Protein AF-X1UKR0-F1 (afdb_monomer_lite)

InterPro domains:
  IPR043991 Recombination directionality factor-like [PF18897] (3-88)

Sequence (220 aa):
EYGARCRRVMNLMFMLPDVPGLGVWQIDTSSFYSIREINSTLEIIKNLTKRPDYPEGRIAFIPLTLSLGPYDVSPPGISKKTVHIMHIRTDVKLADIIRHAMLPPGRVLVPEPELEEAPDDLFPKEVLELHEAQPAEKPPPAQEEDIFGLNAEREEEWTAIRKLMGEVHVNEKTARSYFANVCDISVTIEELAKETVPPALTVHMLKEFRQRLEQSRMNL

Organism: NCBI:txid412755

Secondary structure (DSSP, 8-state):
--SSSPPP-EEEEEE-TTSSSS-EEEEEE--HHHHHHHHHHHHHHHHHT-BTTBTT---TT---EEEEEEEEE--TTS--EEEEEEEEE--S-HHHHHHHHHS-TTTSSSPPP---PPPTTSS-HHHHHHHHTS----PPP-----GGGHHHHHHHHHHHHHHHHHHHT--HHHHHHHHHHHS-----HHHHHSSSPPTT--HHHHHHHHHHHHHHHHT-

pLDDT: mean 75.85, std 12.95, range [41.72, 93.31]

Radius of gyration: 28.7 Å; chains: 1; bounding box: 71×62×76 Å

Structure (mmCIF, N/CA/C/O backbone):
data_AF-X1UKR0-F1
#
_entry.id   AF-X1UKR0-F1
#
loop_
_atom_site.group_PDB
_atom_site.id
_atom_site.type_symbol
_atom_site.label_atom_id
_atom_site.label_alt_id
_atom_site.label_comp_id
_atom_site.label_asym_id
_atom_site.label_entity_id
_atom_site.label_seq_id
_atom_site.pdbx_PDB_ins_code
_atom_site.Cartn_x
_atom_site.Cartn_y
_atom_site.Cartn_z
_atom_site.occupancy
_atom_site.B_iso_or_equiv
_atom_site.auth_seq_id
_atom_site.auth_comp_id
_atom_site.auth_asym_id
_atom_site.auth_a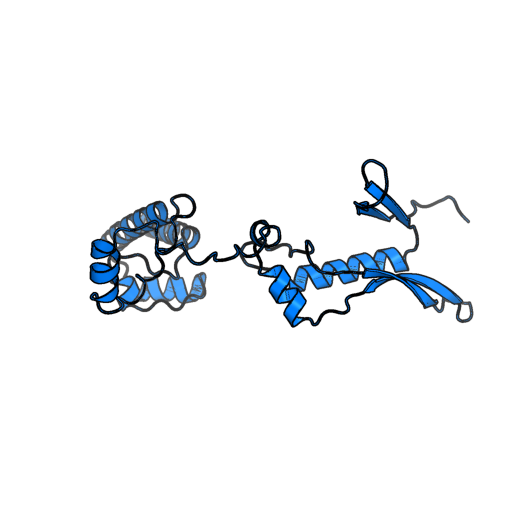tom_id
_atom_site.pdbx_PDB_model_num
ATOM 1 N N . GLU A 1 1 ? 26.790 8.998 -21.564 1.00 41.97 1 GLU A N 1
ATOM 2 C CA . GLU A 1 1 ? 27.814 8.591 -20.581 1.00 41.97 1 GLU A CA 1
ATOM 3 C C . GLU A 1 1 ? 27.158 7.791 -19.463 1.00 41.97 1 GLU A C 1
ATOM 5 O O . GLU A 1 1 ? 26.287 8.310 -18.774 1.00 41.97 1 GLU A O 1
ATOM 10 N N . TYR A 1 2 ? 27.507 6.513 -19.332 1.00 50.56 2 TYR A N 1
ATOM 11 C CA . TYR A 1 2 ? 27.110 5.667 -18.204 1.00 50.56 2 TYR A CA 1
ATOM 12 C C . TYR A 1 2 ? 28.317 5.586 -17.263 1.00 50.56 2 TYR A C 1
ATOM 14 O O . TYR A 1 2 ? 29.294 4.938 -17.621 1.00 50.56 2 TYR A O 1
ATOM 22 N N . GLY A 1 3 ? 28.292 6.259 -16.105 1.00 56.28 3 GLY A N 1
ATOM 23 C CA . GLY A 1 3 ? 29.364 6.056 -15.115 1.00 56.28 3 GLY A CA 1
ATOM 24 C C . GLY A 1 3 ? 29.520 7.043 -13.954 1.00 56.28 3 GLY A C 1
ATOM 25 O O . GLY A 1 3 ? 30.164 6.681 -12.982 1.00 56.28 3 GLY A O 1
ATOM 26 N N . ALA A 1 4 ? 28.944 8.252 -13.984 1.00 64.31 4 ALA A N 1
ATOM 27 C CA . ALA A 1 4 ? 29.290 9.280 -12.981 1.00 64.31 4 ALA A CA 1
ATOM 28 C C . ALA A 1 4 ? 28.258 9.516 -11.855 1.00 64.31 4 ALA A C 1
ATOM 30 O O . ALA A 1 4 ? 28.490 10.354 -10.988 1.00 64.31 4 ALA A O 1
ATOM 31 N N . ARG A 1 5 ? 27.095 8.846 -11.854 1.00 70.75 5 ARG A N 1
ATOM 32 C CA . ARG A 1 5 ? 26.040 9.072 -10.842 1.00 70.75 5 ARG A CA 1
ATOM 33 C C . ARG A 1 5 ? 25.381 7.766 -10.408 1.00 70.75 5 ARG A C 1
ATOM 35 O O . ARG A 1 5 ? 25.094 6.920 -11.254 1.00 70.75 5 ARG A O 1
ATOM 42 N N . CYS A 1 6 ? 25.094 7.640 -9.108 1.00 79.69 6 CYS A N 1
ATOM 43 C CA . CYS A 1 6 ? 24.305 6.536 -8.558 1.00 79.69 6 CYS A CA 1
ATOM 44 C C . CYS A 1 6 ? 22.971 6.411 -9.306 1.00 79.69 6 CYS A C 1
ATOM 46 O O . CYS A 1 6 ? 22.226 7.387 -9.452 1.00 79.69 6 CYS A O 1
ATOM 48 N N . ARG A 1 7 ? 22.671 5.200 -9.786 1.00 80.56 7 ARG A N 1
ATOM 49 C CA . ARG A 1 7 ? 21.413 4.886 -10.467 1.00 80.56 7 ARG A CA 1
ATOM 50 C C . ARG A 1 7 ? 20.369 4.500 -9.425 1.00 80.56 7 ARG A C 1
ATOM 52 O O . ARG A 1 7 ? 20.644 3.686 -8.552 1.00 80.56 7 ARG A O 1
ATOM 59 N N . ARG A 1 8 ? 19.166 5.068 -9.528 1.00 87.62 8 ARG A N 1
ATOM 60 C CA . ARG A 1 8 ? 18.029 4.631 -8.710 1.00 87.62 8 ARG A CA 1
ATOM 61 C C . ARG A 1 8 ? 17.566 3.259 -9.189 1.00 87.62 8 ARG A C 1
ATOM 63 O O . ARG A 1 8 ? 17.358 3.071 -10.390 1.00 87.62 8 ARG A O 1
ATOM 70 N N . VAL A 1 9 ? 17.411 2.341 -8.246 1.00 91.06 9 VAL A N 1
ATOM 71 C CA . VAL A 1 9 ? 16.876 0.997 -8.460 1.00 91.06 9 VAL A CA 1
ATOM 72 C C . VAL A 1 9 ? 15.769 0.787 -7.434 1.00 91.06 9 VAL A C 1
ATOM 74 O O . VAL A 1 9 ? 15.897 1.225 -6.292 1.00 91.06 9 VAL A O 1
ATOM 77 N N . MET A 1 10 ? 14.667 0.188 -7.860 1.00 92.75 10 MET A N 1
ATOM 78 C CA . MET A 1 10 ? 13.571 -0.242 -7.004 1.00 92.75 10 MET A CA 1
ATOM 79 C C . MET A 1 10 ? 13.448 -1.749 -7.130 1.00 92.75 10 MET A C 1
ATOM 81 O O . MET A 1 10 ? 13.412 -2.266 -8.248 1.00 92.75 10 MET A O 1
ATOM 85 N N . ASN A 1 11 ? 13.332 -2.402 -5.982 1.00 93.31 11 ASN A N 1
ATOM 86 C CA . ASN A 1 11 ? 13.174 -3.840 -5.877 1.00 93.31 11 ASN A CA 1
ATOM 87 C C . ASN A 1 11 ? 11.761 -4.102 -5.358 1.00 93.31 11 ASN A C 1
ATOM 89 O O . ASN A 1 11 ? 11.395 -3.619 -4.285 1.00 93.31 11 ASN A O 1
ATOM 93 N N . LEU A 1 12 ? 10.963 -4.832 -6.128 1.00 90.25 12 LEU A N 1
ATOM 94 C CA . LEU A 1 12 ? 9.620 -5.244 -5.744 1.00 90.25 12 LEU A CA 1
ATOM 95 C C . LEU A 1 12 ? 9.637 -6.742 -5.455 1.00 90.25 12 LEU A C 1
ATOM 97 O O . LEU A 1 12 ? 9.766 -7.541 -6.380 1.00 90.25 12 LEU A O 1
ATOM 101 N N . MET A 1 13 ? 9.510 -7.112 -4.183 1.00 90.19 13 MET A N 1
ATOM 102 C CA . MET A 1 13 ? 9.396 -8.508 -3.763 1.00 90.19 13 MET A CA 1
ATOM 103 C C . MET A 1 13 ? 7.925 -8.911 -3.666 1.00 90.19 13 MET A C 1
ATOM 105 O O . MET A 1 13 ? 7.110 -8.159 -3.132 1.00 90.19 13 MET A O 1
ATOM 109 N N . PHE A 1 14 ? 7.586 -10.095 -4.161 1.00 87.06 14 PHE A N 1
ATOM 110 C CA . PHE A 1 14 ? 6.237 -10.652 -4.093 1.00 87.06 14 PHE A CA 1
ATOM 111 C C . PHE A 1 14 ? 6.287 -12.167 -3.926 1.00 87.06 14 PHE A C 1
ATOM 113 O O . PHE A 1 14 ? 7.294 -12.811 -4.220 1.00 87.06 14 PHE A O 1
ATOM 120 N N . MET A 1 15 ? 5.189 -12.725 -3.426 1.00 85.50 15 MET A N 1
ATOM 121 C CA . MET A 1 15 ? 5.061 -14.155 -3.179 1.00 85.50 15 MET A CA 1
ATOM 122 C C . MET A 1 15 ? 4.150 -14.796 -4.224 1.00 85.50 15 MET A C 1
ATOM 124 O O . MET A 1 15 ? 3.081 -14.266 -4.516 1.00 85.50 15 MET A O 1
ATOM 128 N N . LEU A 1 16 ? 4.571 -15.934 -4.767 1.00 85.94 16 LEU A N 1
ATOM 129 C CA . LEU A 1 16 ? 3.792 -16.794 -5.651 1.00 85.94 16 LEU A CA 1
ATOM 130 C C . LEU A 1 16 ? 3.613 -18.155 -4.958 1.00 85.94 16 LEU A C 1
ATOM 132 O O . LEU A 1 16 ? 4.525 -18.981 -5.030 1.00 85.94 16 LEU A O 1
ATOM 136 N N . PRO A 1 17 ? 2.487 -18.384 -4.257 1.00 81.75 17 PRO A N 1
ATOM 137 C CA . PRO A 1 17 ? 2.291 -19.579 -3.430 1.00 81.75 17 PRO A CA 1
ATOM 138 C C . PRO A 1 17 ? 2.207 -20.874 -4.249 1.00 81.75 17 PRO A C 1
ATOM 140 O O . PRO A 1 17 ? 2.627 -21.923 -3.773 1.00 81.75 17 PRO A O 1
ATOM 143 N N . ASP A 1 18 ? 1.729 -20.795 -5.492 1.00 85.06 18 ASP A N 1
ATOM 144 C CA . ASP A 1 18 ? 1.540 -21.961 -6.366 1.00 85.06 18 ASP A CA 1
ATOM 145 C C . ASP A 1 18 ? 2.820 -22.375 -7.115 1.00 85.06 18 ASP A C 1
ATOM 147 O O . ASP A 1 18 ? 2.817 -23.330 -7.894 1.00 85.06 18 ASP A O 1
ATOM 151 N N . VAL A 1 19 ? 3.928 -21.649 -6.921 1.00 84.94 19 VAL A N 1
ATOM 152 C CA . VAL A 1 19 ? 5.201 -21.907 -7.604 1.00 84.94 19 VAL A CA 1
ATOM 153 C C . VAL A 1 19 ? 6.145 -22.687 -6.679 1.00 84.94 19 VAL A C 1
ATOM 155 O O . VAL A 1 19 ? 6.345 -22.272 -5.537 1.00 84.94 19 VAL A O 1
ATOM 158 N N . PRO A 1 20 ? 6.786 -23.779 -7.146 1.00 81.75 20 PRO A N 1
ATOM 159 C CA . PRO A 1 20 ? 7.700 -24.570 -6.321 1.00 81.75 20 PRO A CA 1
ATOM 160 C C . PRO A 1 20 ? 8.860 -23.742 -5.738 1.00 81.75 20 PRO A C 1
ATOM 162 O O . PRO A 1 20 ? 9.555 -23.038 -6.471 1.00 81.75 20 PRO A O 1
ATOM 165 N N . GLY A 1 21 ? 9.108 -23.869 -4.429 1.00 82.25 21 GLY A N 1
ATOM 166 C CA . GLY A 1 21 ? 10.188 -23.186 -3.700 1.00 82.25 21 GLY A CA 1
ATOM 167 C C . GLY A 1 21 ? 9.682 -22.434 -2.464 1.00 82.25 21 GLY A C 1
ATOM 168 O O . GLY A 1 21 ? 8.583 -22.691 -1.987 1.00 82.25 21 GLY A O 1
ATOM 169 N N . LEU A 1 22 ? 10.466 -21.474 -1.953 1.00 77.44 22 LEU A N 1
ATOM 170 C CA . LEU A 1 22 ? 10.008 -20.542 -0.902 1.00 77.44 22 LEU A CA 1
ATOM 171 C C . LEU A 1 22 ? 8.954 -19.541 -1.413 1.00 77.44 22 LEU A C 1
ATOM 173 O O . LEU A 1 22 ? 8.462 -18.721 -0.645 1.00 77.44 22 LEU A O 1
ATOM 177 N N . GLY A 1 23 ? 8.649 -19.563 -2.714 1.00 82.25 23 GLY A N 1
ATOM 178 C CA . GLY A 1 23 ? 7.630 -18.722 -3.334 1.00 82.25 23 GLY A CA 1
ATOM 179 C C . GLY A 1 23 ? 7.972 -17.232 -3.391 1.00 82.25 23 GLY A C 1
ATOM 180 O O . GLY A 1 23 ? 7.148 -16.474 -3.877 1.00 82.25 23 GLY A O 1
ATOM 181 N N . VAL A 1 24 ? 9.146 -16.781 -2.933 1.00 86.62 24 VAL A N 1
ATOM 182 C CA . VAL A 1 24 ? 9.539 -15.359 -2.941 1.00 86.62 24 VAL A CA 1
ATOM 183 C C . VAL A 1 24 ? 10.275 -15.009 -4.234 1.00 86.62 24 VAL A C 1
ATOM 185 O O . VAL A 1 24 ? 11.319 -15.583 -4.538 1.00 86.62 24 VAL A O 1
ATOM 188 N N . TRP A 1 25 ? 9.751 -14.029 -4.965 1.00 87.88 25 TRP A N 1
ATOM 189 C CA . TRP A 1 25 ? 10.290 -13.529 -6.229 1.00 87.88 25 TRP A CA 1
ATOM 190 C C . TRP A 1 25 ? 10.529 -12.023 -6.153 1.00 87.88 25 TRP A C 1
ATOM 192 O O . TRP A 1 25 ? 9.892 -11.322 -5.368 1.00 87.88 25 TRP A O 1
ATOM 202 N N . GLN A 1 26 ? 11.449 -11.516 -6.976 1.00 91.44 26 GLN A N 1
ATOM 203 C CA . GLN A 1 26 ? 11.831 -10.106 -6.989 1.00 91.44 26 GLN A CA 1
ATOM 204 C C . GLN A 1 26 ? 11.880 -9.563 -8.420 1.00 91.44 26 GLN A C 1
ATOM 206 O O . GLN A 1 26 ? 12.438 -10.195 -9.316 1.00 91.44 26 GLN A O 1
ATOM 211 N N . ILE A 1 27 ? 11.312 -8.374 -8.622 1.00 90.94 27 ILE A N 1
ATOM 212 C CA . ILE A 1 27 ? 11.458 -7.576 -9.842 1.00 90.94 27 ILE A CA 1
ATOM 213 C C . ILE A 1 27 ? 12.308 -6.351 -9.525 1.00 90.94 27 ILE A C 1
ATOM 215 O O . ILE A 1 27 ? 11.907 -5.500 -8.729 1.00 90.94 27 ILE A O 1
ATOM 219 N N . ASP A 1 28 ? 13.431 -6.228 -10.226 1.00 92.62 28 ASP A N 1
ATOM 220 C CA . ASP A 1 28 ? 14.308 -5.066 -10.137 1.00 92.62 28 ASP A CA 1
ATOM 221 C C . ASP A 1 28 ? 14.089 -4.149 -11.331 1.00 92.62 28 ASP A C 1
ATOM 223 O O . ASP A 1 28 ? 14.192 -4.549 -12.494 1.00 92.62 28 ASP A O 1
ATOM 227 N N . THR A 1 29 ? 13.811 -2.879 -11.055 1.00 90.06 29 THR A N 1
ATOM 228 C CA . THR A 1 29 ? 13.696 -1.859 -12.091 1.00 90.06 29 THR A CA 1
ATOM 229 C C . THR A 1 29 ? 14.552 -0.658 -11.778 1.00 90.06 29 THR A C 1
ATOM 231 O O . THR A 1 29 ? 14.723 -0.236 -10.641 1.00 90.06 29 THR A O 1
ATOM 234 N N . SER A 1 30 ? 15.060 -0.052 -12.835 1.00 90.56 30 SER A N 1
ATOM 235 C CA . SER A 1 30 ? 15.783 1.215 -12.777 1.00 90.56 30 SER A CA 1
ATOM 236 C C . SER A 1 30 ? 15.160 2.264 -13.699 1.00 90.56 30 SER A C 1
ATOM 238 O O . SER A 1 30 ? 15.789 3.269 -14.037 1.00 90.56 30 SER A O 1
ATOM 240 N N . SER A 1 31 ? 13.922 2.010 -14.141 1.00 88.56 31 SE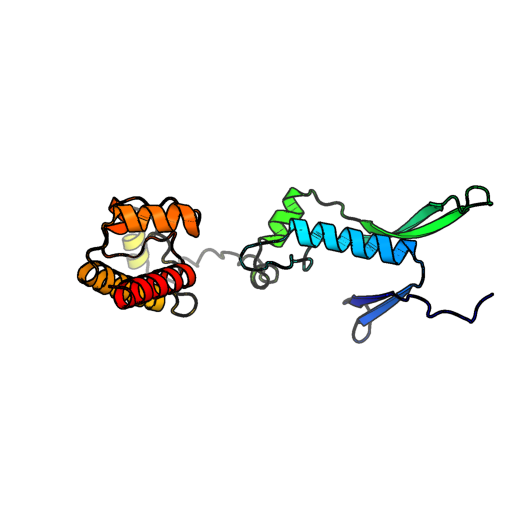R A N 1
ATOM 241 C CA . SER A 1 31 ? 13.119 2.940 -14.926 1.00 88.56 31 SER A CA 1
AT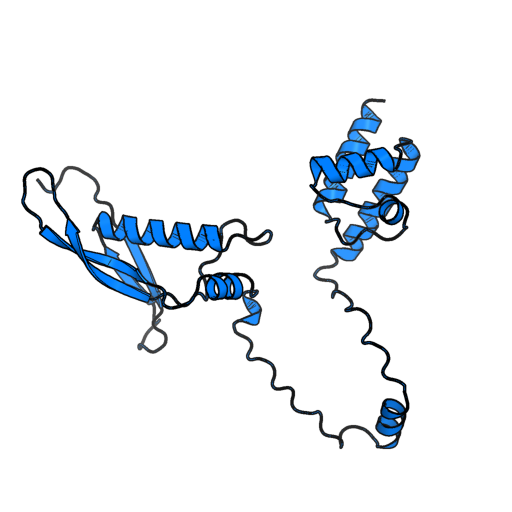OM 242 C C . SER A 1 31 ? 12.549 4.015 -14.011 1.00 88.56 31 SER A C 1
ATOM 244 O O . SER A 1 31 ? 11.717 3.730 -13.154 1.00 88.56 31 SER A O 1
ATOM 246 N N . PHE A 1 32 ? 12.962 5.267 -14.214 1.00 88.62 32 PHE A N 1
ATOM 247 C CA . PHE A 1 32 ? 12.474 6.397 -13.420 1.00 88.62 32 PHE A CA 1
ATOM 248 C C . PHE A 1 32 ? 10.941 6.477 -13.396 1.00 88.62 32 PHE A C 1
ATOM 250 O O . PHE A 1 32 ? 10.354 6.669 -12.335 1.00 88.62 32 PHE A O 1
ATOM 257 N N . TYR A 1 33 ? 10.296 6.288 -14.549 1.00 89.75 33 TYR A N 1
ATOM 258 C CA . TYR A 1 33 ? 8.845 6.388 -14.642 1.00 89.75 33 TYR A CA 1
ATOM 259 C C . TYR A 1 33 ? 8.129 5.235 -13.939 1.00 89.75 33 TYR A C 1
ATOM 261 O O . TYR A 1 33 ? 7.144 5.481 -13.263 1.00 89.75 33 TYR A O 1
ATOM 269 N N . SER A 1 34 ? 8.645 4.005 -14.028 1.00 91.75 34 SER A N 1
ATOM 270 C CA . SER A 1 34 ? 8.044 2.862 -13.324 1.00 91.75 34 SER A CA 1
ATOM 271 C C . SER A 1 34 ? 8.171 2.995 -11.811 1.00 91.75 34 SER A C 1
ATOM 273 O O . SER A 1 34 ? 7.222 2.717 -11.089 1.00 91.75 34 SER A O 1
ATOM 275 N N . ILE A 1 35 ? 9.327 3.467 -11.335 1.00 93.12 35 ILE A N 1
ATOM 276 C CA . ILE A 1 35 ? 9.552 3.734 -9.910 1.00 93.12 35 ILE A CA 1
ATOM 277 C C . ILE A 1 35 ? 8.596 4.820 -9.418 1.00 93.12 35 ILE A C 1
ATOM 279 O O . ILE A 1 35 ? 8.002 4.686 -8.352 1.00 93.12 35 ILE A O 1
ATOM 283 N N . ARG A 1 36 ? 8.453 5.907 -10.183 1.00 92.31 36 ARG A N 1
ATOM 284 C CA . ARG A 1 36 ? 7.561 7.008 -9.821 1.00 92.31 36 ARG A CA 1
ATOM 285 C C . ARG A 1 36 ? 6.108 6.551 -9.785 1.00 92.31 36 ARG A C 1
ATOM 287 O O . ARG A 1 36 ? 5.446 6.789 -8.787 1.00 92.31 36 ARG A O 1
ATOM 294 N N . GLU A 1 37 ? 5.652 5.886 -10.840 1.00 92.44 37 GLU A N 1
ATOM 295 C CA . GLU A 1 37 ? 4.272 5.426 -10.973 1.00 92.44 37 GLU A CA 1
ATOM 296 C C . GLU A 1 37 ? 3.873 4.513 -9.811 1.00 92.44 37 GLU A C 1
ATOM 298 O O . GLU A 1 37 ? 2.918 4.808 -9.100 1.00 92.44 37 GLU A O 1
ATOM 303 N N . ILE A 1 38 ? 4.659 3.461 -9.549 1.00 93.00 38 ILE A N 1
ATOM 304 C CA . ILE A 1 38 ? 4.382 2.513 -8.463 1.00 93.00 38 ILE A CA 1
ATOM 305 C C . ILE A 1 38 ? 4.319 3.231 -7.113 1.00 93.00 38 ILE A C 1
ATOM 307 O O . ILE A 1 38 ? 3.345 3.068 -6.381 1.00 93.00 38 ILE A O 1
ATOM 311 N N . ASN A 1 39 ? 5.319 4.054 -6.786 1.00 93.06 39 ASN A N 1
ATOM 312 C CA . ASN A 1 39 ? 5.339 4.753 -5.500 1.00 93.06 39 ASN A CA 1
ATOM 313 C C . ASN A 1 39 ? 4.162 5.726 -5.354 1.00 93.06 39 ASN A C 1
ATOM 315 O O . ASN A 1 39 ? 3.541 5.764 -4.295 1.00 93.06 39 ASN A O 1
ATOM 319 N N . SER A 1 40 ? 3.816 6.462 -6.413 1.00 93.00 40 SER A N 1
ATOM 320 C CA . SER A 1 40 ? 2.677 7.383 -6.401 1.00 93.00 40 SER A CA 1
ATOM 321 C C . SER A 1 40 ? 1.343 6.652 -6.236 1.00 93.00 40 SER A C 1
ATOM 323 O O . SER A 1 40 ? 0.511 7.083 -5.441 1.00 93.00 40 SER A O 1
ATOM 325 N N . THR A 1 41 ? 1.130 5.522 -6.915 1.00 91.62 41 THR A N 1
ATOM 326 C CA . THR A 1 41 ? -0.097 4.729 -6.740 1.00 91.62 41 THR A CA 1
ATOM 327 C C . THR A 1 41 ? -0.198 4.147 -5.330 1.00 91.62 41 THR A C 1
ATOM 329 O O . THR A 1 41 ? -1.262 4.210 -4.715 1.00 91.62 41 THR A O 1
ATOM 332 N N . LEU A 1 42 ? 0.904 3.628 -4.778 1.00 91.19 42 LEU A N 1
ATOM 333 C CA . LEU A 1 42 ? 0.929 3.115 -3.405 1.00 91.19 42 LEU A CA 1
ATOM 334 C C . LEU A 1 42 ? 0.633 4.215 -2.379 1.00 91.19 42 LEU A C 1
ATOM 336 O O . LEU A 1 42 ? -0.088 3.970 -1.416 1.00 91.19 42 LEU A O 1
ATOM 340 N N . GLU A 1 43 ? 1.149 5.425 -2.587 1.00 92.69 43 GLU A N 1
ATOM 341 C CA . GLU A 1 43 ? 0.869 6.578 -1.730 1.00 92.69 43 GLU A CA 1
ATOM 342 C C . GLU A 1 43 ? -0.616 6.965 -1.752 1.00 92.69 43 GLU A C 1
ATOM 344 O O . GLU A 1 43 ? -1.207 7.207 -0.699 1.00 92.69 43 GLU A O 1
ATOM 349 N N . ILE A 1 44 ? -1.250 6.953 -2.929 1.00 91.25 44 ILE A N 1
ATOM 350 C CA . ILE A 1 44 ? -2.693 7.198 -3.062 1.00 91.25 44 ILE A CA 1
ATOM 351 C C . ILE A 1 44 ? -3.488 6.147 -2.281 1.00 91.25 44 ILE A C 1
ATOM 353 O O . ILE A 1 44 ? -4.346 6.506 -1.477 1.00 91.25 44 ILE A O 1
ATOM 357 N N . ILE A 1 45 ? -3.179 4.860 -2.466 1.00 89.56 45 ILE A N 1
ATOM 358 C CA . ILE A 1 45 ? -3.877 3.771 -1.770 1.00 89.56 45 ILE A CA 1
ATOM 359 C C . ILE A 1 45 ? -3.690 3.896 -0.255 1.00 89.56 45 ILE A C 1
ATOM 361 O O . ILE A 1 45 ? -4.660 3.779 0.490 1.00 89.56 45 ILE A O 1
ATOM 365 N N . LYS A 1 46 ? -2.479 4.204 0.220 1.00 90.12 46 LYS A N 1
ATOM 366 C CA . LYS A 1 46 ? -2.231 4.457 1.647 1.00 90.12 46 LYS A CA 1
ATOM 367 C C . LYS A 1 46 ? -3.092 5.596 2.168 1.00 90.12 46 LYS A C 1
ATOM 369 O O . LYS A 1 46 ? -3.778 5.427 3.166 1.00 90.12 46 LYS A O 1
ATOM 374 N N . ASN A 1 47 ? -3.113 6.731 1.477 1.00 90.25 47 ASN A N 1
ATOM 375 C CA . ASN A 1 47 ? -3.896 7.889 1.904 1.00 90.25 47 ASN A CA 1
ATOM 376 C C . ASN A 1 47 ? -5.402 7.600 1.965 1.00 90.25 47 ASN A C 1
ATOM 378 O O . ASN A 1 47 ? -6.066 8.078 2.880 1.00 90.25 47 ASN A O 1
ATOM 382 N N . LEU A 1 48 ? -5.925 6.785 1.046 1.00 88.19 48 LEU A N 1
ATOM 383 C CA . LEU A 1 48 ? -7.331 6.368 1.032 1.00 88.19 48 LEU A CA 1
ATOM 384 C C . LEU A 1 48 ? -7.695 5.378 2.146 1.00 88.19 48 LEU A C 1
ATOM 386 O O . LEU A 1 48 ? -8.866 5.238 2.481 1.00 88.19 48 LEU A O 1
ATOM 390 N N . THR A 1 49 ? -6.708 4.677 2.698 1.00 87.69 49 THR A N 1
ATOM 391 C CA . THR A 1 49 ? -6.897 3.590 3.671 1.00 87.69 49 THR A CA 1
ATOM 392 C C . THR A 1 49 ? -6.418 3.963 5.073 1.00 87.69 49 THR A C 1
ATOM 394 O O . THR A 1 49 ? -6.283 3.093 5.935 1.00 87.69 49 THR A O 1
ATOM 397 N N . LYS A 1 50 ? -6.151 5.254 5.315 1.00 87.81 50 LYS A N 1
ATOM 398 C CA . LYS A 1 50 ? -5.826 5.781 6.643 1.00 87.81 50 LYS A CA 1
ATOM 399 C C . LYS A 1 50 ? -7.025 5.648 7.568 1.00 87.81 50 LYS A C 1
ATOM 401 O O . LYS A 1 50 ? -8.145 6.002 7.209 1.00 87.81 50 LYS A O 1
ATOM 406 N N . ARG A 1 51 ? -6.760 5.176 8.778 1.00 80.25 51 ARG A N 1
ATOM 407 C CA . ARG A 1 51 ? -7.754 4.982 9.834 1.00 80.25 51 ARG A CA 1
ATOM 408 C C . ARG A 1 51 ? -7.132 5.305 11.197 1.00 80.25 51 ARG A C 1
ATOM 410 O O . ARG A 1 51 ? -5.903 5.281 11.294 1.00 80.25 51 ARG A O 1
ATOM 417 N N . PRO A 1 52 ? -7.927 5.620 12.235 1.00 80.62 52 PRO A N 1
ATOM 418 C CA . PRO A 1 52 ? -7.396 5.997 13.550 1.00 80.62 52 PRO A CA 1
ATOM 419 C C . PRO A 1 52 ? -6.441 4.956 14.148 1.00 80.62 52 PRO A C 1
ATOM 421 O O . PRO A 1 52 ? -5.459 5.305 14.791 1.00 80.62 52 PRO A O 1
ATOM 424 N N . ASP A 1 53 ? -6.695 3.678 13.882 1.00 81.88 53 ASP A N 1
ATOM 425 C CA . ASP A 1 53 ? -5.909 2.539 14.350 1.00 81.88 53 ASP A CA 1
ATOM 426 C C . ASP A 1 53 ? -4.748 2.155 13.406 1.00 81.88 53 ASP A C 1
ATOM 428 O O . ASP A 1 53 ? -3.911 1.324 13.752 1.00 81.88 53 ASP A O 1
ATOM 432 N N . TYR A 1 54 ? -4.670 2.755 12.212 1.00 80.25 54 TYR A N 1
ATOM 433 C CA . TYR A 1 54 ? -3.573 2.566 11.257 1.00 80.25 54 TYR A CA 1
ATOM 434 C C . TYR A 1 54 ? -3.310 3.863 10.460 1.00 80.25 54 TYR A C 1
ATOM 436 O O . TYR A 1 54 ? -3.760 4.008 9.314 1.00 80.25 54 TYR A O 1
ATOM 444 N N . PRO A 1 55 ? -2.592 4.836 11.056 1.00 84.12 55 PRO A N 1
ATOM 445 C CA . PRO A 1 55 ? -2.442 6.187 10.502 1.00 84.12 55 PRO A CA 1
ATOM 446 C C . PRO A 1 55 ? -1.595 6.248 9.219 1.00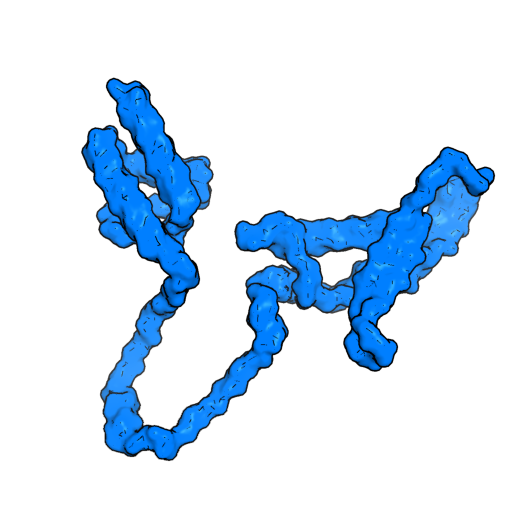 84.12 55 PRO A C 1
ATOM 448 O O . PRO A 1 55 ? -1.689 7.208 8.454 1.00 84.12 55 PRO A O 1
ATOM 451 N N . GLU A 1 56 ? -0.784 5.222 8.952 1.00 84.00 56 GLU A N 1
ATOM 452 C CA . GLU A 1 56 ? 0.082 5.140 7.767 1.00 84.00 56 GLU A CA 1
ATOM 453 C C . GLU A 1 56 ? -0.636 4.615 6.509 1.00 84.00 56 GLU A C 1
ATOM 455 O O . GLU A 1 56 ? -0.116 4.767 5.400 1.00 84.00 56 GLU A O 1
ATOM 460 N N . GLY A 1 57 ? -1.842 4.053 6.663 1.00 85.69 57 GLY A N 1
ATOM 461 C CA . GLY A 1 57 ? -2.640 3.479 5.574 1.00 85.69 57 GLY A CA 1
ATOM 462 C C . GLY A 1 57 ? -2.238 2.054 5.181 1.00 85.69 57 GLY A C 1
ATOM 463 O O . GLY A 1 57 ? -1.058 1.727 5.055 1.00 85.69 57 GLY A O 1
ATOM 464 N N . ARG A 1 58 ? -3.222 1.177 4.968 1.00 84.50 58 ARG A N 1
ATOM 465 C CA . ARG A 1 58 ? -3.017 -0.260 4.731 1.00 84.50 58 ARG A CA 1
ATOM 466 C C . ARG A 1 58 ? -3.170 -0.627 3.255 1.00 84.50 58 ARG A C 1
ATOM 468 O O . ARG A 1 58 ? -4.185 -0.336 2.642 1.00 84.50 58 ARG A O 1
ATOM 475 N N . ILE A 1 59 ? -2.202 -1.378 2.720 1.00 85.12 59 ILE A N 1
ATOM 476 C CA . ILE A 1 59 ? -2.252 -1.924 1.345 1.00 85.12 59 ILE A CA 1
ATOM 477 C C . ILE A 1 59 ? -2.518 -3.445 1.320 1.00 85.12 59 ILE A C 1
ATOM 479 O O . ILE A 1 59 ? -2.904 -4.006 0.298 1.00 85.12 59 ILE A O 1
ATOM 483 N N . ALA A 1 60 ? -2.325 -4.139 2.445 1.00 81.62 60 ALA A N 1
ATOM 484 C CA . ALA A 1 60 ? -2.488 -5.590 2.517 1.00 81.62 60 ALA A CA 1
ATOM 485 C C . ALA A 1 60 ? -3.949 -6.020 2.309 1.00 81.62 60 ALA A C 1
ATOM 487 O O . ALA A 1 60 ? -4.849 -5.431 2.910 1.00 81.62 60 ALA A O 1
ATOM 488 N N . PHE A 1 61 ? -4.145 -7.108 1.553 1.00 76.94 61 PHE A N 1
ATOM 489 C CA . PHE A 1 61 ? -5.448 -7.684 1.180 1.00 76.94 61 PHE A CA 1
ATOM 490 C C . PHE A 1 61 ? -6.322 -6.809 0.269 1.00 76.94 61 PHE A C 1
ATOM 492 O O . PHE A 1 61 ? -7.528 -7.016 0.178 1.00 76.94 61 PHE A O 1
ATOM 499 N N . ILE A 1 62 ? -5.722 -5.852 -0.439 1.00 85.00 62 ILE A N 1
ATOM 500 C CA . ILE A 1 62 ? -6.398 -5.133 -1.520 1.00 85.00 62 ILE A CA 1
ATOM 501 C C . ILE A 1 62 ? -6.073 -5.862 -2.831 1.00 85.00 62 ILE A C 1
ATOM 503 O O . ILE A 1 62 ? -4.890 -6.084 -3.107 1.00 85.00 62 ILE A O 1
ATOM 507 N N . PRO A 1 63 ? -7.074 -6.250 -3.642 1.00 84.94 63 PRO A N 1
ATOM 508 C CA . PRO A 1 63 ? -6.834 -6.926 -4.912 1.00 84.94 63 PRO A CA 1
ATOM 509 C C . PRO A 1 63 ? -6.224 -5.939 -5.917 1.00 84.94 63 PRO A C 1
ATOM 511 O O . PRO A 1 63 ? -6.919 -5.135 -6.540 1.00 84.94 63 PRO A O 1
ATOM 514 N N . LEU A 1 64 ? -4.897 -5.976 -6.033 1.00 88.56 64 LEU A N 1
ATOM 515 C CA . LEU A 1 64 ? -4.103 -5.128 -6.919 1.00 88.56 64 LEU A CA 1
ATOM 516 C C . LEU A 1 64 ? -3.413 -5.986 -7.981 1.00 88.56 64 LEU A C 1
ATOM 518 O O . LEU A 1 64 ? -2.894 -7.061 -7.686 1.00 88.56 64 LEU A O 1
ATOM 522 N N . THR A 1 65 ? -3.349 -5.480 -9.208 1.00 90.38 65 THR A N 1
ATOM 523 C CA . THR A 1 65 ? -2.717 -6.158 -10.342 1.00 90.38 65 THR A CA 1
ATOM 524 C C . THR A 1 65 ? -1.515 -5.360 -10.825 1.00 90.38 65 THR A C 1
ATOM 526 O O . THR A 1 65 ? -1.644 -4.221 -11.269 1.00 90.38 65 THR A O 1
ATOM 529 N N . LEU A 1 66 ? -0.328 -5.963 -10.781 1.00 90.38 66 LEU A N 1
ATOM 530 C CA . LEU A 1 66 ? 0.864 -5.387 -11.397 1.00 90.38 66 LEU A CA 1
ATOM 531 C C . LEU A 1 66 ? 0.857 -5.681 -12.903 1.00 90.38 66 LEU A C 1
ATOM 533 O O . LEU A 1 66 ? 0.766 -6.833 -13.316 1.00 90.38 66 LEU A O 1
ATOM 537 N N . SER A 1 67 ? 0.969 -4.643 -13.728 1.00 91.50 67 SER A N 1
ATOM 538 C CA . SER A 1 67 ? 0.932 -4.747 -15.192 1.00 91.50 67 SER A CA 1
ATOM 539 C C . SER A 1 67 ? 2.056 -3.940 -15.837 1.00 91.50 67 SER A C 1
ATOM 541 O O . SER A 1 67 ? 2.490 -2.929 -15.291 1.00 91.50 67 SER A O 1
ATOM 543 N N . LEU A 1 68 ? 2.526 -4.368 -17.010 1.00 91.94 68 LEU A N 1
ATOM 544 C CA . LEU A 1 68 ? 3.499 -3.636 -17.823 1.00 91.94 68 LEU A CA 1
ATOM 545 C C . LEU A 1 68 ? 2.795 -3.124 -19.087 1.00 91.94 68 LEU A C 1
ATOM 547 O O . LEU A 1 68 ? 2.301 -3.925 -19.877 1.00 91.94 68 LEU A O 1
ATOM 551 N N . GLY A 1 69 ? 2.720 -1.804 -19.269 1.00 90.38 69 GLY A N 1
ATOM 552 C CA . GLY A 1 69 ? 1.980 -1.171 -20.367 1.00 90.38 69 GLY A CA 1
ATOM 553 C C . GLY A 1 69 ? 2.831 -0.198 -21.190 1.00 90.38 69 GLY A C 1
ATOM 554 O O . GLY A 1 69 ? 3.803 0.346 -20.664 1.00 90.38 69 GLY A O 1
ATOM 555 N N . PRO A 1 70 ? 2.498 0.031 -22.475 1.00 91.88 70 PRO A N 1
ATOM 556 C CA . PRO A 1 70 ? 3.158 1.041 -23.294 1.00 91.88 70 PRO A CA 1
ATOM 557 C C . PRO A 1 70 ? 2.752 2.450 -22.846 1.00 91.88 70 PRO A C 1
ATOM 559 O O . PRO A 1 70 ? 1.583 2.720 -22.576 1.00 91.88 70 PRO A O 1
ATOM 562 N N . TYR A 1 71 ? 3.720 3.356 -22.798 1.00 87.12 71 TYR A N 1
ATOM 563 C CA . TYR A 1 71 ? 3.534 4.747 -22.414 1.00 87.12 71 TYR A CA 1
ATOM 564 C C . TYR A 1 71 ? 4.400 5.651 -23.285 1.00 87.12 71 TYR A C 1
ATOM 566 O O . TYR A 1 71 ? 5.611 5.451 -23.410 1.00 87.12 71 TYR A O 1
ATOM 574 N N . ASP A 1 72 ? 3.787 6.672 -23.870 1.00 86.50 72 ASP A N 1
ATOM 575 C CA . ASP A 1 72 ? 4.484 7.602 -24.748 1.00 86.50 72 ASP A CA 1
ATOM 576 C C . ASP A 1 72 ? 5.114 8.736 -23.942 1.00 86.50 72 ASP A C 1
ATOM 578 O O . ASP A 1 72 ? 4.431 9.564 -23.339 1.00 86.50 72 ASP A O 1
ATOM 582 N N . VAL A 1 73 ? 6.444 8.795 -23.961 1.00 81.31 73 VAL A N 1
ATOM 583 C CA . VAL A 1 73 ? 7.206 9.921 -23.418 1.00 81.31 73 VAL A CA 1
ATOM 584 C C . VAL A 1 73 ? 7.747 10.779 -24.555 1.00 81.31 73 VAL A C 1
ATOM 586 O O . VAL A 1 73 ? 8.139 10.273 -25.608 1.00 81.31 73 VAL A O 1
ATOM 589 N N . SER A 1 74 ? 7.819 12.088 -24.322 1.00 82.38 74 SER A N 1
ATOM 590 C CA . SER A 1 74 ? 8.472 13.049 -25.217 1.00 82.38 74 SER A CA 1
ATOM 591 C C . SER A 1 74 ? 9.695 13.628 -24.506 1.00 82.38 74 SER A C 1
ATOM 593 O O . SER A 1 74 ? 9.561 14.599 -23.758 1.00 82.38 74 SER A O 1
ATOM 595 N N . PRO A 1 75 ? 10.886 13.024 -24.660 1.00 77.44 75 PRO A N 1
ATOM 596 C CA . PRO A 1 75 ? 12.111 13.584 -24.111 1.00 77.44 75 PRO A CA 1
ATOM 597 C C . PRO A 1 75 ? 12.426 14.935 -24.772 1.00 77.44 75 PRO A C 1
ATOM 599 O O . PRO A 1 75 ? 12.139 15.115 -25.958 1.00 77.44 75 PRO A O 1
ATOM 602 N N . PRO A 1 76 ? 13.065 15.878 -24.060 1.00 76.81 76 PRO A N 1
ATOM 603 C CA . PRO A 1 76 ? 13.515 17.122 -24.671 1.00 76.81 76 PRO A CA 1
ATOM 604 C C . PRO A 1 76 ? 14.500 16.819 -25.813 1.00 76.81 76 PRO A C 1
ATOM 606 O O . PRO A 1 76 ? 15.553 16.226 -25.589 1.00 76.81 76 PRO A O 1
ATOM 609 N N . GLY A 1 77 ? 14.136 17.209 -27.039 1.00 77.56 77 GLY A N 1
ATOM 610 C CA . GLY A 1 77 ? 14.973 17.075 -28.239 1.00 77.56 77 GLY A CA 1
ATOM 611 C C . GLY A 1 77 ? 14.756 15.820 -29.099 1.00 77.56 77 GLY A C 1
ATOM 612 O O . GLY A 1 77 ? 15.428 15.691 -30.117 1.00 77.56 77 GLY A O 1
ATOM 613 N N . ILE A 1 78 ? 13.835 14.911 -28.748 1.00 74.69 78 ILE A N 1
ATOM 614 C CA . ILE A 1 78 ? 13.504 13.721 -29.560 1.00 74.69 78 ILE A CA 1
ATOM 615 C C . ILE A 1 78 ? 11.981 13.632 -29.740 1.00 74.69 78 ILE A C 1
ATOM 617 O O . ILE A 1 78 ? 11.218 14.024 -28.858 1.00 74.69 78 ILE A O 1
ATOM 621 N N . SER A 1 79 ? 11.529 13.122 -30.890 1.00 75.69 79 SER A N 1
ATOM 622 C CA . SER A 1 79 ? 10.122 12.780 -31.127 1.00 75.69 79 SER A CA 1
ATOM 623 C C . SER A 1 79 ? 9.624 11.686 -30.164 1.00 75.69 79 SER A C 1
ATOM 625 O O . SER A 1 79 ? 10.410 11.015 -29.492 1.00 75.69 79 SER A O 1
ATOM 627 N N . LYS A 1 80 ? 8.295 11.538 -30.060 1.00 79.75 80 LYS A N 1
ATOM 628 C CA . LYS A 1 80 ? 7.627 10.612 -29.129 1.00 79.75 80 LYS A CA 1
ATOM 629 C C . LYS A 1 80 ? 8.271 9.222 -29.150 1.00 79.75 80 LYS A C 1
ATOM 631 O O . LYS A 1 80 ? 8.400 8.612 -30.209 1.00 79.75 80 LYS A O 1
ATOM 636 N N . LYS A 1 81 ? 8.637 8.718 -27.972 1.00 82.50 81 LYS A N 1
ATOM 637 C CA . LYS A 1 81 ? 9.148 7.363 -27.774 1.00 82.50 81 LYS A CA 1
ATOM 638 C C . LYS A 1 81 ? 8.202 6.602 -26.860 1.00 82.50 81 LYS A C 1
ATOM 640 O O . LYS A 1 81 ? 7.976 7.014 -25.724 1.00 82.50 81 LYS A O 1
ATOM 645 N N . THR A 1 82 ? 7.723 5.460 -27.331 1.00 85.06 82 THR A N 1
ATOM 646 C CA . THR A 1 82 ? 6.950 4.531 -26.510 1.00 85.06 82 THR A CA 1
ATOM 647 C C . THR A 1 82 ? 7.907 3.729 -25.627 1.00 85.06 82 THR A C 1
ATOM 649 O O . THR A 1 82 ? 8.826 3.065 -26.115 1.00 85.06 82 THR A O 1
ATOM 652 N N . VAL A 1 83 ? 7.729 3.814 -24.312 1.00 85.94 83 VAL A N 1
ATOM 653 C CA . VAL A 1 83 ? 8.452 3.032 -23.302 1.00 85.94 83 VAL A CA 1
ATOM 654 C C . VAL A 1 83 ? 7.462 2.175 -22.528 1.00 85.94 83 VAL A C 1
ATOM 656 O O . VAL A 1 83 ? 6.323 2.573 -22.334 1.00 85.94 83 VAL A O 1
ATOM 659 N N . HIS A 1 84 ? 7.884 0.998 -22.077 1.00 88.94 84 HIS A N 1
ATOM 660 C CA . HIS A 1 84 ? 7.034 0.152 -21.246 1.00 88.94 84 HIS A CA 1
ATOM 661 C C . HIS A 1 84 ? 7.222 0.523 -19.775 1.00 88.94 84 HIS A C 1
ATOM 663 O O . HIS A 1 84 ? 8.351 0.550 -19.277 1.00 88.94 84 HIS A O 1
ATOM 669 N N . ILE A 1 85 ? 6.127 0.839 -19.093 1.00 91.38 85 ILE A N 1
ATOM 670 C CA . ILE A 1 85 ? 6.108 1.272 -17.697 1.00 91.38 85 ILE A CA 1
ATOM 671 C C . ILE A 1 85 ? 5.290 0.271 -16.886 1.00 91.38 85 ILE A C 1
ATOM 673 O O . ILE A 1 85 ? 4.294 -0.272 -17.361 1.00 91.38 85 ILE A O 1
ATOM 677 N N . MET A 1 86 ? 5.747 -0.015 -15.666 1.00 93.00 86 MET A N 1
ATOM 678 C CA . MET A 1 86 ? 4.975 -0.809 -14.716 1.00 93.00 86 MET A CA 1
ATOM 679 C C . MET A 1 86 ? 3.917 0.053 -14.032 1.00 93.00 86 MET A C 1
ATOM 681 O O . MET A 1 86 ? 4.240 1.121 -13.516 1.00 93.00 86 MET A O 1
ATOM 685 N N . HIS A 1 87 ? 2.690 -0.451 -13.993 1.00 91.62 87 HIS A N 1
ATOM 686 C CA . HIS A 1 87 ? 1.534 0.183 -13.374 1.00 91.62 87 HIS A CA 1
ATOM 687 C C . HIS A 1 87 ? 0.860 -0.795 -12.415 1.00 91.62 87 HIS A C 1
ATOM 689 O O . HIS A 1 87 ? 0.714 -1.981 -12.727 1.00 91.62 87 HIS A O 1
ATOM 695 N N . ILE A 1 88 ? 0.393 -0.279 -11.282 1.00 91.38 88 ILE A N 1
ATOM 696 C CA . ILE A 1 88 ? -0.532 -0.994 -10.405 1.00 91.38 88 ILE A CA 1
ATOM 697 C C . ILE A 1 88 ? -1.946 -0.635 -10.857 1.00 91.38 88 ILE A C 1
ATOM 699 O O . ILE A 1 88 ? -2.323 0.535 -10.861 1.00 91.38 88 ILE A O 1
ATOM 703 N N . ARG A 1 89 ? -2.707 -1.642 -11.277 1.00 88.75 89 ARG A N 1
ATOM 704 C CA . ARG A 1 89 ? -4.105 -1.528 -11.689 1.00 88.75 89 ARG A CA 1
ATOM 705 C C . ARG A 1 89 ? -5.010 -2.152 -10.643 1.00 88.75 89 ARG A C 1
ATOM 707 O O . ARG A 1 89 ? -4.610 -3.053 -9.907 1.00 88.75 89 ARG A O 1
ATOM 714 N N . THR A 1 90 ? -6.239 -1.668 -10.616 1.00 84.50 90 THR A N 1
ATOM 715 C CA . THR A 1 90 ? -7.272 -2.134 -9.706 1.00 84.50 90 THR A CA 1
ATOM 716 C C . THR A 1 90 ? -8.587 -2.136 -10.464 1.00 84.50 90 THR A C 1
ATOM 718 O O . THR A 1 90 ? -9.016 -1.083 -10.930 1.00 84.50 90 THR A O 1
ATOM 721 N N . ASP A 1 91 ? -9.221 -3.300 -10.573 1.00 81.94 91 ASP A N 1
ATOM 722 C CA . ASP A 1 91 ? -10.527 -3.436 -11.232 1.00 81.94 91 ASP A CA 1
ATOM 723 C C . ASP A 1 91 ? -11.699 -3.281 -10.241 1.00 81.94 91 ASP A C 1
ATOM 725 O O . ASP A 1 91 ? -12.867 -3.294 -10.632 1.00 81.94 91 ASP A O 1
ATOM 729 N N . VAL A 1 92 ? -11.403 -3.117 -8.944 1.00 80.19 92 VAL A N 1
ATOM 730 C CA . VAL A 1 92 ? -12.413 -2.923 -7.894 1.00 80.19 92 VAL A CA 1
ATOM 731 C C . VAL A 1 92 ? -12.800 -1.455 -7.716 1.00 80.19 92 VAL A C 1
ATOM 733 O O . VAL A 1 92 ? -12.004 -0.538 -7.928 1.00 80.19 92 VAL A O 1
ATOM 736 N N . LYS A 1 93 ? -14.048 -1.219 -7.292 1.00 84.88 93 LYS A N 1
ATOM 737 C CA . LYS A 1 93 ? -14.549 0.131 -7.010 1.00 84.88 93 LYS A CA 1
ATOM 738 C C . LYS A 1 93 ? -13.839 0.698 -5.784 1.00 84.88 93 LYS A C 1
ATOM 740 O O . LYS A 1 93 ? -13.516 -0.026 -4.846 1.00 84.88 93 LYS A O 1
ATOM 745 N N . LEU A 1 94 ? -13.705 2.023 -5.731 1.00 82.81 94 LEU A N 1
ATOM 746 C CA . LEU A 1 94 ? -13.132 2.722 -4.574 1.00 82.81 94 LEU A CA 1
ATOM 747 C C . LEU A 1 94 ? -13.820 2.344 -3.249 1.00 82.81 94 LEU A C 1
ATOM 749 O O . LEU A 1 94 ? -13.155 2.182 -2.230 1.00 82.81 94 LEU A O 1
ATOM 753 N N . ALA A 1 95 ? -15.143 2.153 -3.275 1.00 83.62 95 ALA A N 1
ATOM 754 C CA . ALA A 1 95 ? -15.909 1.715 -2.111 1.00 83.62 95 ALA A CA 1
ATOM 755 C C . ALA A 1 95 ? -15.428 0.360 -1.562 1.00 83.62 95 ALA A C 1
ATOM 757 O O . ALA A 1 95 ? -15.359 0.179 -0.349 1.00 83.62 95 ALA A O 1
ATOM 758 N N . ASP A 1 96 ? -15.058 -0.571 -2.439 1.00 83.81 96 ASP A N 1
ATOM 759 C CA . ASP A 1 96 ? -14.603 -1.901 -2.039 1.00 83.81 96 ASP A CA 1
ATOM 760 C C . ASP A 1 96 ? -13.179 -1.849 -1.475 1.00 83.81 96 ASP A C 1
ATOM 762 O O . ASP A 1 96 ? -12.888 -2.515 -0.486 1.00 83.81 96 ASP A O 1
ATOM 766 N N . ILE A 1 97 ? -12.320 -0.970 -2.004 1.00 81.38 97 ILE A N 1
ATOM 767 C CA . ILE A 1 97 ? -10.987 -0.700 -1.437 1.00 81.38 97 ILE A CA 1
ATOM 768 C C . ILE A 1 97 ? -11.108 -0.222 0.015 1.00 81.38 97 ILE A C 1
ATOM 770 O O . ILE A 1 97 ? -10.416 -0.732 0.895 1.00 81.38 97 ILE A O 1
ATOM 774 N N . ILE A 1 98 ? -12.019 0.721 0.276 1.00 80.56 98 ILE A N 1
ATOM 775 C CA . ILE A 1 98 ? -12.270 1.229 1.630 1.00 80.56 98 ILE A CA 1
ATOM 776 C C . ILE A 1 98 ? -12.805 0.104 2.523 1.00 80.56 98 ILE A C 1
ATOM 778 O O . ILE A 1 98 ? -12.300 -0.082 3.625 1.00 80.56 98 ILE A O 1
ATOM 782 N N . ARG A 1 99 ? -13.762 -0.705 2.051 1.00 83.00 99 ARG A N 1
ATOM 783 C CA . ARG A 1 99 ? -14.283 -1.856 2.815 1.00 83.00 99 ARG A CA 1
ATOM 784 C C . ARG A 1 99 ? -13.184 -2.846 3.197 1.00 83.00 99 ARG A C 1
ATOM 786 O O . ARG A 1 99 ? -13.084 -3.212 4.364 1.00 83.00 99 ARG A O 1
ATOM 793 N N . HIS A 1 100 ? -12.329 -3.234 2.252 1.00 78.81 100 HIS A N 1
ATOM 794 C CA . HIS A 1 100 ? -11.205 -4.134 2.526 1.00 78.81 100 HIS A CA 1
ATOM 795 C C . HIS A 1 100 ? -10.195 -3.526 3.505 1.00 78.81 100 HIS A C 1
ATOM 797 O O . HIS A 1 100 ? -9.647 -4.239 4.345 1.00 78.81 100 HIS A O 1
ATOM 803 N N . ALA A 1 101 ? -9.990 -2.209 3.456 1.00 76.50 101 ALA A N 1
ATOM 804 C CA . ALA A 1 101 ? -9.149 -1.504 4.416 1.00 76.50 101 ALA A CA 1
ATOM 805 C C . ALA A 1 101 ? -9.762 -1.421 5.825 1.00 76.50 101 ALA A C 1
ATOM 807 O O . ALA A 1 101 ? -9.018 -1.381 6.806 1.00 76.50 101 ALA A O 1
ATOM 808 N N . MET A 1 102 ? -11.093 -1.435 5.947 1.00 74.75 102 MET A N 1
ATOM 809 C CA . MET A 1 102 ? -11.794 -1.447 7.237 1.00 74.75 102 MET A CA 1
ATOM 810 C C . MET A 1 102 ? -11.781 -2.829 7.908 1.00 74.75 102 MET A C 1
ATOM 812 O O . MET A 1 102 ? -11.865 -2.910 9.131 1.00 74.75 102 MET A O 1
ATOM 816 N N . LEU A 1 103 ? -11.617 -3.922 7.153 1.00 74.69 103 LEU A N 1
ATOM 817 C CA . LEU A 1 103 ? -11.561 -5.268 7.731 1.00 74.69 103 LEU A CA 1
ATOM 818 C C . LEU A 1 103 ? -10.281 -5.459 8.566 1.00 74.69 103 LEU A C 1
ATOM 820 O O . LEU A 1 103 ? -9.174 -5.250 8.056 1.00 74.69 103 LEU A O 1
ATOM 824 N N . PRO A 1 104 ? -10.366 -5.869 9.845 1.00 68.62 104 PRO A N 1
ATOM 825 C CA . PRO A 1 104 ? -9.180 -6.151 10.645 1.00 68.62 104 PRO A CA 1
ATOM 826 C C . PRO A 1 104 ? -8.402 -7.341 10.051 1.00 68.62 104 PRO A C 1
ATOM 828 O O . PRO A 1 104 ? -9.007 -8.259 9.495 1.00 68.62 104 PRO A O 1
ATOM 831 N N . PRO A 1 105 ? -7.059 -7.345 10.139 1.00 62.19 105 PRO A N 1
ATOM 832 C CA . PRO A 1 105 ? -6.209 -8.327 9.458 1.00 62.19 105 PRO A CA 1
ATOM 833 C C . PRO A 1 105 ? -6.506 -9.781 9.856 1.00 62.19 105 PRO A C 1
ATOM 835 O O . PRO A 1 105 ? -6.349 -10.668 9.026 1.00 62.19 105 PRO A O 1
ATOM 838 N N . GLY A 1 106 ? -7.009 -10.018 11.073 1.00 62.41 106 GLY A N 1
ATOM 839 C CA . GLY A 1 106 ? -7.410 -11.349 11.534 1.00 62.41 106 GLY A CA 1
ATOM 840 C C . GLY A 1 106 ? -8.714 -11.879 10.925 1.00 62.41 106 GLY A C 1
ATOM 841 O O . GLY A 1 106 ? -8.863 -13.086 10.816 1.00 62.41 106 GLY A O 1
ATOM 842 N N . ARG A 1 107 ? -9.641 -11.017 10.479 1.00 59.69 107 ARG A N 1
ATOM 843 C CA . ARG A 1 107 ? -10.938 -11.457 9.920 1.00 59.69 107 ARG A CA 1
ATOM 844 C C . ARG A 1 107 ? -10.898 -11.795 8.432 1.00 59.69 107 ARG A C 1
ATOM 846 O O . ARG A 1 107 ? -11.838 -12.395 7.942 1.00 59.69 107 ARG A O 1
ATOM 853 N N . VAL A 1 108 ? -9.842 -11.418 7.707 1.00 57.44 108 VAL A N 1
ATOM 854 C CA . VAL A 1 108 ? -9.746 -11.706 6.261 1.00 57.44 108 VAL A CA 1
ATOM 855 C C . VAL A 1 108 ? -9.403 -13.177 5.990 1.00 57.44 108 VAL A C 1
ATOM 857 O O . VAL A 1 108 ? -9.739 -13.695 4.932 1.00 57.44 108 VAL A O 1
ATOM 860 N N . LEU A 1 109 ? -8.733 -13.847 6.933 1.00 58.09 109 LEU A N 1
ATOM 861 C CA . LEU A 1 109 ? -8.277 -15.235 6.784 1.00 58.09 109 LEU A CA 1
ATOM 862 C C . LEU A 1 109 ? -9.206 -16.264 7.425 1.00 58.09 109 LEU A C 1
ATOM 864 O O . LEU A 1 109 ? -9.002 -17.456 7.220 1.00 58.09 109 LEU A O 1
ATOM 868 N N . VAL A 1 110 ? -10.181 -15.825 8.219 1.00 60.16 110 VAL A N 1
ATOM 869 C CA . VAL A 1 110 ? -11.140 -16.728 8.851 1.00 60.16 110 VAL A CA 1
ATOM 870 C C . VAL A 1 110 ? -12.313 -16.839 7.882 1.00 60.16 110 VAL A C 1
ATOM 872 O O . VAL A 1 110 ? -12.961 -15.818 7.638 1.00 60.16 110 VAL A O 1
ATOM 875 N N . PRO A 1 111 ? -12.561 -18.020 7.284 1.00 61.22 111 PRO A N 1
ATOM 876 C CA . PRO A 1 111 ? -13.810 -18.265 6.574 1.00 61.22 111 PRO A CA 1
ATOM 877 C C . PRO A 1 111 ? -14.961 -17.840 7.480 1.00 61.22 111 PRO A C 1
ATOM 879 O O . PRO A 1 111 ? -14.869 -18.042 8.694 1.00 61.22 111 PRO A O 1
ATOM 882 N N . GLU A 1 112 ? -16.013 -17.233 6.926 1.00 65.75 112 GLU A N 1
ATOM 883 C CA . GLU A 1 112 ? -17.224 -17.016 7.716 1.00 65.75 112 GLU A CA 1
ATOM 884 C C . GLU A 1 112 ? -17.583 -18.359 8.359 1.00 65.75 112 GLU A C 1
ATOM 886 O O . GLU A 1 112 ? -17.642 -19.356 7.633 1.00 65.75 112 GLU A O 1
ATOM 891 N N . PRO A 1 113 ? -17.686 -18.433 9.701 1.00 62.31 113 PRO A N 1
ATOM 892 C CA . PRO A 1 113 ? -18.037 -19.684 10.340 1.00 62.31 113 PRO A CA 1
ATOM 893 C C . PRO A 1 113 ? -19.370 -20.101 9.738 1.00 62.31 113 PRO A C 1
ATOM 895 O O . PRO A 1 113 ? -20.347 -19.354 9.822 1.00 62.31 113 PRO A O 1
ATOM 898 N N . GLU A 1 114 ? -19.383 -21.255 9.075 1.00 66.19 114 GLU A N 1
ATOM 899 C CA . GLU A 1 114 ? -20.628 -21.890 8.687 1.00 66.19 114 GLU A CA 1
ATOM 900 C C . GLU A 1 114 ? -21.399 -22.066 9.993 1.00 66.19 114 GLU A C 1
ATOM 902 O O . GLU A 1 114 ? -20.958 -22.778 10.897 1.00 66.19 114 GLU A O 1
ATOM 907 N N . LEU A 1 115 ? -22.483 -21.304 10.148 1.00 63.09 115 LEU A N 1
ATOM 908 C CA . LEU A 1 115 ? -23.416 -21.480 11.248 1.00 63.09 115 LEU A CA 1
ATOM 909 C C . LEU A 1 115 ? -24.131 -22.797 10.966 1.00 63.09 115 LEU A C 1
ATOM 911 O O . LEU A 1 115 ? -25.217 -22.814 10.394 1.00 63.09 115 LEU A O 1
ATOM 915 N N . GLU A 1 116 ? -23.462 -23.903 11.276 1.00 65.38 116 GLU A N 1
ATOM 916 C CA . GLU A 1 116 ? -24.093 -25.208 11.346 1.00 65.38 116 GLU A CA 1
ATOM 917 C C . GLU A 1 116 ? -25.207 -25.053 12.387 1.00 65.38 116 GLU A C 1
ATOM 919 O O . GLU A 1 116 ? -24.937 -24.731 13.549 1.00 65.38 116 GLU A O 1
ATOM 924 N N . GLU A 1 117 ? -26.466 -25.143 11.944 1.00 67.00 117 GLU A N 1
ATOM 925 C CA . GLU A 1 117 ? -27.613 -25.122 12.848 1.00 67.00 117 GLU A CA 1
ATOM 926 C C . GLU A 1 117 ? -27.357 -26.193 13.909 1.00 67.00 117 GLU A C 1
ATOM 928 O O . GLU A 1 117 ? -27.154 -27.366 13.585 1.00 67.00 117 GLU A O 1
ATOM 933 N N . ALA A 1 118 ? -27.247 -25.759 15.169 1.00 67.25 118 ALA A N 1
ATOM 934 C CA . ALA A 1 118 ? -26.896 -26.646 16.265 1.00 67.25 118 ALA A CA 1
ATOM 935 C C . ALA A 1 118 ? -27.886 -27.824 16.268 1.00 67.25 118 ALA A C 1
ATOM 937 O O . ALA A 1 118 ? -29.090 -27.574 16.283 1.00 67.25 118 ALA A O 1
ATOM 938 N N . PRO A 1 119 ? -27.422 -29.087 16.237 1.00 71.81 119 PRO A N 1
ATOM 939 C CA . PRO A 1 119 ? -28.326 -30.223 16.158 1.00 71.81 119 PRO A CA 1
ATOM 940 C C . PRO A 1 119 ? -29.318 -30.219 17.325 1.00 71.81 119 PRO A C 1
ATOM 942 O O . PRO A 1 119 ? -28.902 -30.220 18.487 1.00 71.81 119 PRO A O 1
ATOM 945 N N . ASP A 1 120 ? -30.614 -30.296 17.012 1.00 65.56 120 ASP A N 1
ATOM 946 C CA . ASP A 1 120 ? -31.724 -30.299 17.984 1.00 65.56 120 ASP A CA 1
ATOM 947 C C . ASP A 1 120 ? -31.640 -31.438 19.025 1.00 65.56 120 ASP A C 1
ATOM 949 O O . ASP A 1 120 ? -32.353 -31.439 20.024 1.00 65.56 120 ASP A O 1
ATOM 953 N N . ASP A 1 121 ? -30.768 -32.423 18.797 1.00 69.31 121 ASP A N 1
ATOM 954 C CA . ASP A 1 121 ? -30.561 -33.610 19.636 1.00 69.31 121 ASP A CA 1
ATOM 955 C C . ASP A 1 121 ? -29.522 -33.404 20.759 1.00 69.31 121 ASP A C 1
ATOM 957 O O . ASP A 1 121 ? -29.363 -34.251 21.636 1.00 69.31 121 ASP A O 1
ATOM 961 N N . LEU A 1 122 ? -28.792 -32.279 20.767 1.00 73.88 122 LEU A N 1
ATOM 962 C CA . LEU A 1 122 ? -27.806 -31.984 21.821 1.00 73.88 122 LEU A CA 1
ATOM 963 C C . LEU A 1 122 ? -28.435 -31.428 23.105 1.00 73.88 122 LEU A C 1
ATOM 965 O O . LEU A 1 122 ? -27.764 -31.360 24.139 1.00 73.88 122 LEU A O 1
ATOM 969 N N . PHE A 1 123 ? -29.716 -31.056 23.060 1.00 68.69 123 PHE A N 1
ATOM 970 C CA . PHE A 1 123 ? -30.440 -30.483 24.186 1.00 68.69 123 PHE A CA 1
ATOM 971 C C . PHE A 1 123 ? -31.701 -31.306 24.476 1.00 68.69 123 PHE A C 1
ATOM 973 O O . PHE A 1 123 ? -32.489 -31.566 23.569 1.00 68.69 123 PHE A O 1
ATOM 980 N N . PRO A 1 124 ? -31.935 -31.721 25.735 1.00 77.81 124 PRO A N 1
ATOM 981 C CA . PRO A 1 124 ? -33.194 -32.351 26.117 1.00 77.81 124 PRO A CA 1
ATOM 982 C C . PRO A 1 124 ? -34.379 -31.454 25.742 1.00 77.81 124 PRO A C 1
ATOM 984 O O . PRO A 1 124 ? -34.320 -30.236 25.933 1.00 77.81 124 PRO A O 1
ATOM 987 N N . LYS A 1 125 ? -35.461 -32.047 25.226 1.00 71.12 125 LYS A N 1
ATOM 988 C CA . LYS A 1 125 ? -36.633 -31.313 24.710 1.00 71.12 125 LYS A CA 1
ATOM 989 C C . LYS A 1 125 ? -37.231 -30.360 25.741 1.00 71.12 125 LYS A C 1
ATOM 991 O O . LYS A 1 125 ? -37.681 -29.278 25.384 1.00 71.12 125 LYS A O 1
ATOM 996 N N . GLU A 1 126 ? -37.149 -30.716 27.021 1.00 68.94 126 GLU A N 1
ATOM 997 C CA . GLU A 1 126 ? -37.630 -29.872 28.113 1.00 68.94 126 GLU A CA 1
ATOM 998 C C . GLU A 1 126 ? -36.871 -28.534 28.209 1.00 68.94 126 GLU A C 1
ATOM 1000 O O . GLU A 1 126 ? -37.434 -27.535 28.646 1.00 68.94 126 GLU A O 1
ATOM 1005 N N . VAL A 1 127 ? -35.601 -28.489 27.792 1.00 66.44 127 VAL A N 1
ATOM 1006 C CA . VAL A 1 127 ? -34.767 -27.273 27.798 1.00 66.44 127 VAL A CA 1
ATOM 1007 C C . VAL A 1 127 ? -35.084 -26.377 26.599 1.00 66.44 127 VAL A C 1
ATOM 1009 O O . VAL A 1 127 ? -35.095 -25.155 26.742 1.00 66.44 127 VAL A O 1
ATOM 1012 N N . LEU A 1 128 ? -35.384 -26.971 25.440 1.00 62.75 128 LEU A N 1
ATOM 1013 C CA . LEU A 1 128 ? -35.753 -26.246 24.220 1.00 62.75 128 LEU A CA 1
ATOM 1014 C C . LEU A 1 128 ? -37.130 -25.585 24.360 1.00 62.75 128 LEU A C 1
ATOM 1016 O O . LEU A 1 128 ? -37.268 -24.396 24.083 1.00 62.75 128 LEU A O 1
ATOM 1020 N N . GLU A 1 129 ? -38.115 -26.300 24.910 1.00 66.44 129 GLU A N 1
ATOM 1021 C CA . GLU A 1 129 ? -39.459 -25.760 25.166 1.00 66.44 129 GLU A CA 1
ATOM 1022 C C . GLU A 1 129 ? -39.438 -24.592 26.174 1.00 66.44 129 GLU A C 1
ATOM 1024 O O . GLU A 1 129 ? -40.186 -23.623 26.035 1.00 66.44 129 GLU A O 1
ATOM 1029 N N . LEU A 1 130 ? -38.537 -24.629 27.166 1.00 63.28 130 LEU A N 1
ATOM 1030 C CA . LEU A 1 130 ? -38.312 -23.519 28.104 1.00 63.28 130 LEU A CA 1
ATOM 1031 C C . LEU A 1 130 ? -37.637 -22.303 27.453 1.00 63.28 130 LEU A C 1
ATOM 1033 O O . LEU A 1 130 ? -37.785 -21.187 27.958 1.00 63.28 130 LEU A O 1
ATOM 1037 N N . HIS A 1 131 ? -36.879 -22.503 26.374 1.00 58.81 131 HIS A N 1
ATOM 1038 C CA . HIS A 1 131 ? -36.224 -21.431 25.629 1.00 58.81 131 HIS A CA 1
ATOM 1039 C C . HIS A 1 131 ? -37.187 -20.780 24.626 1.00 58.81 131 HIS A C 1
ATOM 1041 O O . HIS A 1 131 ? -37.244 -19.558 24.537 1.00 58.81 131 HIS A O 1
ATOM 1047 N N . GLU A 1 132 ? -38.013 -21.577 23.944 1.00 57.62 132 GLU A N 1
ATOM 1048 C CA . GLU A 1 132 ? -39.045 -21.098 23.013 1.00 57.62 132 GLU A CA 1
ATOM 1049 C C . GLU A 1 132 ? -40.208 -20.380 23.717 1.00 57.62 132 GLU A C 1
ATOM 1051 O O . GLU A 1 132 ? -40.808 -19.461 23.158 1.00 57.62 132 GLU A O 1
ATOM 1056 N N . ALA A 1 133 ? -40.524 -20.767 24.959 1.00 54.38 133 ALA A N 1
ATOM 1057 C CA . ALA A 1 133 ? -41.562 -20.124 25.766 1.00 54.38 133 ALA A CA 1
ATOM 1058 C C . ALA A 1 133 ? -41.121 -18.791 26.402 1.00 54.38 133 ALA A C 1
ATOM 1060 O O . ALA A 1 133 ? -41.960 -18.068 26.953 1.00 54.38 133 ALA A O 1
ATOM 1061 N N . GLN A 1 134 ? -39.833 -18.441 26.339 1.00 50.50 134 GLN A N 1
ATOM 1062 C CA . GLN A 1 134 ? -39.358 -17.125 26.756 1.00 50.50 134 GLN A CA 1
ATOM 1063 C C . GLN A 1 134 ? -39.573 -16.127 25.607 1.00 50.50 134 GLN A C 1
ATOM 1065 O O . GLN A 1 134 ? -39.133 -16.378 24.485 1.00 50.50 134 GLN A O 1
ATOM 1070 N N . PRO A 1 135 ? -40.256 -14.986 25.839 1.00 45.06 135 PRO A N 1
ATOM 1071 C CA . PRO A 1 135 ? -40.323 -13.920 24.846 1.00 45.06 135 PRO A CA 1
ATOM 1072 C C . PRO A 1 135 ? -38.898 -13.562 24.446 1.00 45.06 135 PRO A C 1
ATOM 1074 O O . PRO A 1 135 ? -38.086 -13.360 25.344 1.00 45.06 135 PRO A O 1
ATOM 1077 N N . ALA A 1 136 ? -38.616 -13.487 23.140 1.00 47.81 136 ALA A N 1
ATOM 1078 C CA . ALA A 1 136 ? -37.317 -13.099 22.600 1.00 47.81 136 ALA A CA 1
ATOM 1079 C C . ALA A 1 136 ? -36.822 -11.821 23.290 1.00 47.81 136 ALA A C 1
ATOM 1081 O O . ALA A 1 136 ? -37.191 -10.698 22.924 1.00 47.81 136 ALA A O 1
ATOM 1082 N N . GLU A 1 137 ? -36.022 -12.000 24.337 1.00 47.38 137 GLU A N 1
ATOM 1083 C CA . GLU A 1 137 ? -35.334 -10.919 24.998 1.00 47.38 137 GLU A CA 1
ATOM 1084 C C . GLU A 1 137 ? -34.404 -10.371 23.926 1.00 47.38 137 GLU A C 1
ATOM 1086 O O . GLU A 1 137 ? -33.657 -11.120 23.288 1.00 47.38 137 GLU A O 1
ATOM 1091 N N . LYS A 1 138 ? -34.534 -9.072 23.631 1.00 47.03 138 LYS A N 1
ATOM 1092 C CA . LYS A 1 138 ? -33.613 -8.397 22.715 1.00 47.03 138 LYS A CA 1
ATOM 1093 C C . LYS A 1 138 ? -32.206 -8.839 23.111 1.00 47.03 138 LYS A C 1
ATOM 1095 O O . LYS A 1 138 ? -31.933 -8.801 24.315 1.00 47.03 138 LYS A O 1
ATOM 1100 N N . PRO A 1 139 ? -31.355 -9.255 22.154 1.00 41.72 139 PRO A N 1
ATOM 1101 C CA . PRO A 1 139 ? -30.005 -9.669 22.486 1.00 41.72 139 PRO A CA 1
ATOM 1102 C C . PRO A 1 139 ? -29.419 -8.605 23.417 1.00 41.72 139 PRO A C 1
ATOM 1104 O O . PRO A 1 139 ? -29.602 -7.410 23.126 1.00 41.72 139 PRO A O 1
ATOM 1107 N N . PRO A 1 140 ? -28.832 -9.000 24.564 1.00 46.50 140 PRO A N 1
ATOM 1108 C CA . PRO A 1 140 ? -28.246 -8.044 25.487 1.00 46.50 140 PRO A CA 1
ATOM 1109 C C . PRO A 1 140 ? -27.370 -7.095 24.667 1.00 46.50 140 PRO A C 1
ATOM 1111 O O . PRO A 1 140 ? -26.701 -7.566 23.738 1.00 46.50 140 PRO A O 1
ATOM 1114 N N . PRO A 1 141 ? -27.439 -5.769 24.914 1.00 41.88 141 PRO A N 1
ATOM 1115 C CA . PRO A 1 141 ? -26.640 -4.814 24.160 1.00 41.88 141 PRO A CA 1
ATOM 1116 C C . PRO A 1 141 ? -25.219 -5.347 24.165 1.00 41.88 141 PRO A C 1
ATOM 1118 O O . PRO A 1 141 ? -24.718 -5.656 25.246 1.00 41.88 141 PRO A O 1
ATOM 1121 N N . ALA A 1 142 ? -24.676 -5.564 22.959 1.00 42.53 142 ALA A N 1
ATOM 1122 C CA . ALA A 1 142 ? -23.391 -6.202 22.729 1.00 42.53 142 ALA A CA 1
ATOM 1123 C C . ALA A 1 142 ? -22.438 -5.773 23.840 1.00 42.53 142 ALA A C 1
ATOM 1125 O O . ALA A 1 142 ? -22.080 -4.598 23.922 1.00 42.53 142 ALA A O 1
ATOM 1126 N N . GLN A 1 143 ? -22.134 -6.696 24.753 1.00 46.38 143 GLN A N 1
ATOM 1127 C CA . GLN A 1 143 ? -21.087 -6.454 25.722 1.00 46.38 143 GLN A CA 1
ATOM 1128 C C . GLN A 1 143 ? -19.843 -6.330 24.856 1.00 46.38 143 GLN A C 1
ATOM 1130 O O . GLN A 1 143 ? -19.422 -7.312 24.247 1.00 46.38 143 GLN A O 1
ATOM 1135 N N . GLU A 1 144 ? -19.370 -5.096 24.667 1.00 51.72 144 GLU A N 1
ATOM 1136 C CA . GLU A 1 144 ? -18.083 -4.828 24.046 1.00 51.72 144 GLU A CA 1
ATOM 1137 C C . GLU A 1 144 ? -17.088 -5.660 24.843 1.00 51.72 144 GLU A C 1
ATOM 1139 O O . GLU A 1 144 ? -16.813 -5.351 26.004 1.00 51.72 144 GLU A O 1
ATOM 1144 N N . GLU A 1 145 ? -16.662 -6.787 24.265 1.00 44.38 145 GLU A N 1
ATOM 1145 C CA . GLU A 1 145 ? -15.697 -7.668 24.898 1.00 44.38 145 GLU A CA 1
ATOM 1146 C C . GLU A 1 145 ? -14.533 -6.807 25.372 1.00 44.38 145 GLU A C 1
ATOM 1148 O O . GLU A 1 145 ? -14.086 -5.892 24.673 1.00 44.38 145 GLU A O 1
ATOM 1153 N N . ASP A 1 146 ? -14.096 -7.066 26.597 1.00 48.44 146 ASP A N 1
ATOM 1154 C CA . ASP A 1 146 ? -13.076 -6.300 27.286 1.00 48.44 146 ASP A CA 1
ATOM 1155 C C . ASP A 1 146 ? -11.720 -6.553 26.606 1.00 48.44 146 ASP A C 1
ATOM 1157 O O . ASP A 1 146 ? -10.909 -7.377 27.031 1.00 48.44 146 ASP A O 1
ATOM 1161 N N . ILE A 1 147 ? -11.500 -5.901 25.462 1.00 46.22 147 ILE A N 1
ATOM 1162 C CA . ILE A 1 147 ? -10.275 -5.997 24.677 1.00 46.22 147 ILE A CA 1
ATOM 1163 C C . ILE A 1 147 ? -9.168 -5.387 25.551 1.00 46.22 147 ILE A C 1
ATOM 1165 O O . ILE A 1 147 ? -9.010 -4.173 25.627 1.00 46.22 147 ILE A O 1
ATOM 1169 N N . PHE A 1 148 ? -8.412 -6.249 26.238 1.00 44.28 148 PHE A N 1
ATOM 1170 C CA . PHE A 1 148 ? -7.213 -5.921 27.025 1.00 44.28 148 PHE A CA 1
ATOM 1171 C C . PHE A 1 148 ? -7.412 -5.069 28.299 1.00 44.28 148 PHE A C 1
ATOM 1173 O O . PHE A 1 148 ? -6.497 -4.346 28.681 1.00 44.28 148 PHE A O 1
ATOM 1180 N N . GLY A 1 149 ? -8.558 -5.139 28.989 1.00 55.31 149 GLY A N 1
ATOM 1181 C CA . GLY A 1 149 ? -8.750 -4.424 30.270 1.00 55.31 149 GLY A CA 1
ATOM 1182 C C . GLY A 1 149 ? -8.774 -2.892 30.147 1.00 55.31 149 GLY A C 1
ATOM 1183 O O . GLY A 1 149 ? -8.711 -2.172 31.145 1.00 55.31 149 GLY A O 1
ATOM 1184 N N . LEU A 1 150 ? -8.898 -2.384 28.917 1.00 57.06 150 LEU A N 1
ATOM 1185 C CA . LEU A 1 150 ? -8.986 -0.958 28.611 1.00 57.06 150 LEU A CA 1
ATOM 1186 C C . LEU A 1 150 ? -10.247 -0.316 29.204 1.00 57.06 150 LEU A C 1
ATOM 1188 O O . LEU A 1 150 ? -10.231 0.883 29.481 1.00 57.06 150 LEU A O 1
ATOM 1192 N N . ASN A 1 151 ? -11.325 -1.080 29.422 1.00 64.44 151 ASN A N 1
ATOM 1193 C CA . ASN A 1 151 ? -12.537 -0.550 30.047 1.00 64.44 151 ASN A CA 1
ATOM 1194 C C . ASN A 1 151 ? -12.343 -0.297 31.548 1.00 64.44 151 ASN A C 1
ATOM 1196 O O . ASN A 1 151 ? -12.776 0.747 32.033 1.00 64.44 151 ASN A O 1
ATOM 1200 N N . ALA A 1 152 ? -11.625 -1.178 32.252 1.00 71.81 152 ALA A N 1
ATOM 1201 C CA . ALA A 1 152 ? -11.288 -0.986 33.663 1.00 71.81 152 ALA A CA 1
ATOM 1202 C C . ALA A 1 152 ? -10.380 0.242 33.865 1.00 71.81 152 ALA A C 1
ATOM 1204 O O . ALA A 1 152 ? -10.686 1.111 34.681 1.00 71.81 152 ALA A O 1
ATOM 1205 N N . GLU A 1 153 ? -9.324 0.392 33.051 1.00 75.06 153 GLU A N 1
ATOM 1206 C CA . GLU A 1 153 ? -8.461 1.588 33.093 1.00 75.06 153 GLU A CA 1
ATOM 1207 C C . GLU A 1 153 ? -9.243 2.877 32.794 1.00 75.06 153 GLU A C 1
ATOM 1209 O O . GLU A 1 153 ? -8.996 3.935 33.378 1.00 75.06 153 GLU A O 1
ATOM 1214 N N . ARG A 1 154 ? -10.208 2.801 31.873 1.00 77.06 154 ARG A N 1
ATOM 1215 C CA . ARG A 1 154 ? -11.063 3.931 31.501 1.00 77.06 154 ARG A CA 1
ATOM 1216 C C . ARG A 1 154 ? -11.936 4.390 32.674 1.00 77.06 154 ARG A C 1
ATOM 1218 O O . ARG A 1 154 ? -12.067 5.595 32.891 1.00 77.06 154 ARG A O 1
ATOM 1225 N N . GLU A 1 155 ? -12.512 3.459 33.428 1.00 78.88 155 GLU A N 1
ATOM 1226 C CA . GLU A 1 155 ? -13.340 3.747 34.607 1.00 78.88 155 GLU A CA 1
ATOM 1227 C C . GLU A 1 155 ? -12.527 4.309 35.783 1.00 78.88 155 GLU A C 1
ATOM 1229 O O . GLU A 1 155 ? -12.964 5.259 36.447 1.00 78.88 155 GLU A O 1
ATOM 1234 N N . GLU A 1 156 ? -11.315 3.796 36.004 1.00 81.38 156 GLU A N 1
ATOM 1235 C CA . GLU A 1 156 ? -10.393 4.313 37.021 1.00 81.38 156 GLU A CA 1
ATOM 1236 C C . GLU A 1 156 ? -9.997 5.771 36.745 1.00 81.38 156 GLU A C 1
ATOM 1238 O O . GLU A 1 156 ? -10.090 6.628 37.634 1.00 81.38 156 GLU A O 1
ATOM 1243 N N . GLU A 1 157 ? -9.613 6.087 35.503 1.00 80.19 157 GLU A N 1
ATOM 1244 C CA . GLU A 1 157 ? -9.232 7.452 35.120 1.00 80.19 157 GLU A CA 1
ATOM 1245 C C . GLU A 1 157 ? -10.414 8.423 35.217 1.00 80.19 157 GLU A C 1
ATOM 1247 O O . GLU A 1 157 ? -10.256 9.557 35.675 1.00 80.19 157 GLU A O 1
ATOM 1252 N N . TRP A 1 158 ? -11.623 7.985 34.859 1.00 82.38 158 TRP A N 1
ATOM 1253 C CA . TRP A 1 158 ? -12.823 8.811 34.999 1.00 82.38 158 TRP A CA 1
ATOM 1254 C C . TRP A 1 158 ? -13.145 9.136 36.462 1.00 82.38 158 TRP A C 1
ATOM 1256 O O . TRP A 1 158 ? -13.448 10.286 36.801 1.00 82.38 158 TRP A O 1
ATOM 1266 N N . THR A 1 159 ? -13.002 8.151 37.349 1.00 83.62 159 THR A N 1
ATOM 1267 C CA . THR A 1 159 ? -13.193 8.324 38.794 1.00 83.62 159 THR A CA 1
ATOM 1268 C C . THR A 1 159 ? -12.168 9.306 39.372 1.00 83.62 159 THR A C 1
ATOM 1270 O O . THR A 1 159 ? -12.521 10.206 40.144 1.00 83.62 159 THR A O 1
ATOM 1273 N N . ALA A 1 160 ? -10.905 9.200 38.949 1.00 82.62 160 ALA A N 1
ATOM 1274 C CA . ALA A 1 160 ? -9.836 10.111 39.355 1.00 82.62 160 ALA A CA 1
ATOM 1275 C C . ALA A 1 160 ? -10.088 11.555 38.887 1.00 82.62 160 ALA A C 1
ATOM 1277 O O . ALA A 1 160 ? -9.933 12.499 39.666 1.00 82.62 160 ALA A O 1
ATOM 1278 N N . ILE A 1 161 ? -10.534 11.736 37.640 1.00 82.88 161 ILE A N 1
ATOM 1279 C CA . ILE A 1 161 ? -10.884 13.048 37.080 1.00 82.88 161 ILE A CA 1
ATOM 1280 C C . ILE A 1 161 ? -12.048 13.673 37.840 1.00 82.88 161 ILE A C 1
ATOM 1282 O O . ILE A 1 161 ? -11.989 14.854 38.165 1.00 82.88 161 ILE A O 1
ATOM 1286 N N . ARG A 1 162 ? -13.088 12.906 38.179 1.00 80.19 162 ARG A N 1
ATOM 1287 C CA . ARG A 1 162 ? -14.226 13.418 38.960 1.00 80.19 162 ARG A CA 1
ATOM 1288 C C . ARG A 1 162 ? -13.829 13.890 40.346 1.00 80.19 162 ARG A C 1
ATOM 1290 O O . ARG A 1 162 ? -14.260 14.965 40.763 1.00 80.19 162 ARG A O 1
ATOM 1297 N N . LYS A 1 163 ? -12.966 13.136 41.025 1.00 84.12 163 LYS A N 1
ATOM 1298 C CA . LYS A 1 163 ? -12.396 13.562 42.304 1.00 84.12 163 LYS A CA 1
ATOM 1299 C C . LYS A 1 163 ? -11.651 14.895 42.158 1.00 84.12 163 LYS A C 1
ATOM 1301 O O . LYS A 1 163 ? -11.905 15.820 42.924 1.00 84.12 163 LYS A O 1
ATOM 1306 N N . LEU A 1 164 ? -10.809 15.025 41.131 1.00 79.69 164 LEU A N 1
ATOM 1307 C CA . LEU A 1 164 ? -10.063 16.257 40.847 1.00 79.69 164 LEU A CA 1
ATOM 1308 C C . LEU A 1 164 ? -10.967 17.430 40.431 1.00 79.69 164 LEU A C 1
ATOM 1310 O O . LEU A 1 164 ? -10.729 18.557 40.855 1.00 79.69 164 LEU A O 1
ATOM 1314 N N . MET A 1 165 ? -12.025 17.194 39.651 1.00 76.88 165 MET A N 1
ATOM 1315 C CA . MET A 1 165 ? -13.006 18.230 39.298 1.00 76.88 165 MET A CA 1
ATOM 1316 C C . MET A 1 165 ? -13.737 18.756 40.539 1.00 76.88 165 MET A C 1
ATOM 1318 O O . MET A 1 165 ? -13.987 19.960 40.624 1.00 76.88 165 MET A O 1
ATOM 1322 N N . GLY A 1 166 ? -14.022 17.880 41.511 1.00 75.19 166 GLY A N 1
ATOM 1323 C CA . GLY A 1 166 ? -14.570 18.262 42.812 1.00 75.19 166 GLY A CA 1
ATOM 1324 C C . GLY A 1 166 ? -13.610 19.121 43.642 1.00 75.19 166 GLY A C 1
ATOM 1325 O O . GLY A 1 166 ? -14.043 20.102 44.239 1.00 75.19 166 GLY A O 1
ATOM 1326 N N . GLU A 1 167 ? -12.314 18.797 43.635 1.00 75.06 167 GLU A N 1
ATOM 1327 C CA . GLU A 1 167 ? -11.270 19.549 44.353 1.00 75.06 167 GLU A CA 1
ATOM 1328 C C . GLU A 1 167 ? -10.990 20.933 43.734 1.00 75.06 167 GLU A C 1
ATOM 1330 O O . GLU A 1 167 ? -10.743 21.893 44.459 1.00 75.06 167 GLU A O 1
ATOM 1335 N N . VAL A 1 168 ? -11.040 21.055 42.402 1.00 71.75 168 VAL A N 1
ATOM 1336 C CA . VAL A 1 168 ? -10.697 22.289 41.660 1.00 71.75 168 VAL A CA 1
ATOM 1337 C C . VAL A 1 168 ? -11.942 23.148 41.343 1.00 71.75 168 VAL A C 1
ATOM 1339 O O . VAL A 1 168 ? -11.834 24.207 40.730 1.00 71.75 168 VAL A O 1
ATOM 1342 N N . HIS A 1 169 ? -13.142 22.726 41.767 1.00 67.62 169 HIS A N 1
ATOM 1343 C CA . HIS A 1 169 ? -14.428 23.386 41.473 1.00 67.62 169 HIS A CA 1
ATOM 1344 C C . HIS A 1 169 ? -14.650 23.684 39.977 1.00 67.62 169 HIS A C 1
ATOM 1346 O O . HIS A 1 169 ? -15.214 24.715 39.592 1.00 67.62 169 HIS A O 1
ATOM 1352 N N . VAL A 1 170 ? -14.216 22.773 39.104 1.00 71.06 170 VAL A N 1
ATOM 1353 C CA . VAL A 1 170 ? -14.412 22.916 37.657 1.00 71.06 170 VAL A CA 1
ATOM 1354 C C . VAL A 1 170 ? -15.845 22.530 37.300 1.00 71.06 170 VAL A C 1
ATOM 1356 O O . VAL A 1 170 ? -16.287 21.417 37.559 1.00 71.06 170 VAL A O 1
ATOM 1359 N N . ASN A 1 171 ? -16.574 23.463 36.687 1.00 73.62 171 ASN A N 1
ATOM 1360 C CA . ASN A 1 171 ? -17.964 23.273 36.268 1.00 73.62 171 ASN A CA 1
ATOM 1361 C C . ASN A 1 171 ? -18.060 22.315 35.060 1.00 73.62 171 ASN A C 1
ATOM 1363 O O . ASN A 1 171 ? -17.217 22.381 34.157 1.00 73.62 171 ASN A O 1
ATOM 1367 N N . GLU A 1 172 ? -19.114 21.491 34.974 1.00 72.12 172 GLU A N 1
ATOM 1368 C CA . GLU A 1 172 ? -19.312 20.550 33.857 1.00 72.12 172 GLU A CA 1
ATOM 1369 C C . GLU A 1 172 ? -19.387 21.264 32.494 1.00 72.12 172 GLU A C 1
ATOM 1371 O O . GLU A 1 172 ? -19.023 20.702 31.458 1.00 72.12 172 GLU A O 1
ATOM 1376 N N . LYS A 1 173 ? -19.783 22.544 32.477 1.00 72.75 173 LYS A N 1
ATOM 1377 C CA . LYS A 1 173 ? -19.749 23.399 31.276 1.00 72.75 173 LYS A CA 1
ATOM 1378 C C . LYS A 1 173 ? -18.329 23.629 30.747 1.00 72.75 173 LYS A C 1
ATOM 1380 O O . LYS A 1 173 ? -18.129 23.676 29.533 1.00 72.75 173 LYS A O 1
ATOM 1385 N N . THR A 1 174 ? -17.350 23.755 31.639 1.00 72.88 174 THR A N 1
ATOM 1386 C CA . THR A 1 174 ? -15.937 23.946 31.283 1.00 72.88 174 THR A CA 1
ATOM 1387 C C . THR A 1 174 ? -15.334 22.643 30.767 1.00 72.88 174 THR A C 1
ATOM 1389 O O . THR A 1 174 ? -14.630 22.660 29.760 1.00 72.88 174 THR A O 1
ATOM 1392 N N . ALA A 1 175 ? -15.683 21.508 31.381 1.00 72.62 175 ALA A N 1
ATOM 1393 C CA . ALA A 1 175 ? -15.302 20.186 30.883 1.00 72.62 175 ALA A CA 1
ATOM 1394 C C . ALA A 1 175 ? -15.876 19.926 29.478 1.00 72.62 175 ALA A C 1
ATOM 1396 O O . ALA A 1 175 ? -15.154 19.509 28.576 1.00 72.62 175 ALA A O 1
ATOM 1397 N N . ARG A 1 176 ? -17.148 20.274 29.239 1.00 75.38 176 ARG A N 1
ATOM 1398 C CA . ARG A 1 176 ? -17.766 20.171 27.908 1.00 75.38 176 ARG A CA 1
ATOM 1399 C C . ARG A 1 176 ? -17.062 21.036 26.862 1.00 75.38 176 ARG A C 1
ATOM 1401 O O . ARG A 1 176 ? -16.814 20.569 25.755 1.00 75.38 176 ARG A O 1
ATOM 1408 N N . SER A 1 177 ? -16.742 22.284 27.209 1.00 75.69 177 SER A N 1
ATOM 1409 C CA . SER A 1 177 ? -15.959 23.187 26.354 1.00 75.69 177 SER A CA 1
ATOM 1410 C C . SER A 1 177 ? -14.604 22.578 25.989 1.00 75.69 177 SER A C 1
ATOM 1412 O O . SER A 1 177 ? -14.191 22.640 24.834 1.00 75.69 177 SER A O 1
ATOM 1414 N N . TYR A 1 178 ? -13.930 21.946 26.951 1.00 77.00 178 TYR A N 1
ATOM 1415 C CA . TYR A 1 178 ? -12.657 21.282 26.705 1.00 77.00 178 TYR A CA 1
ATOM 1416 C C . TYR A 1 178 ? -12.797 20.129 25.705 1.00 77.00 178 TYR A C 1
ATOM 1418 O O . TYR A 1 178 ? -12.102 20.127 24.692 1.00 77.00 178 TYR A O 1
ATOM 1426 N N . PHE A 1 179 ? -13.726 19.195 25.929 1.00 79.12 179 PHE A N 1
ATOM 1427 C CA . PHE A 1 179 ? -13.896 18.047 25.030 1.00 79.12 179 PHE A CA 1
ATOM 1428 C C . PHE A 1 179 ? -14.374 18.451 23.630 1.00 79.12 179 PHE A C 1
ATOM 1430 O O . PHE A 1 179 ? -13.934 17.861 22.646 1.00 79.12 179 PHE A O 1
ATOM 1437 N N . ALA A 1 180 ? -15.190 19.503 23.521 1.00 78.88 180 ALA A N 1
ATOM 1438 C CA . ALA A 1 180 ? -15.614 20.037 22.231 1.00 78.88 180 ALA A CA 1
ATOM 1439 C C . ALA A 1 180 ? -14.466 20.722 21.468 1.00 78.88 180 ALA A C 1
ATOM 1441 O O . ALA A 1 180 ? -14.338 20.529 20.268 1.00 78.88 180 ALA A O 1
ATOM 1442 N N . ASN A 1 181 ? -13.623 21.509 22.147 1.00 74.75 181 ASN A N 1
ATOM 1443 C CA . ASN A 1 181 ? -12.585 22.306 21.482 1.00 74.75 181 ASN A CA 1
ATOM 1444 C C . ASN A 1 181 ? -11.263 21.554 21.271 1.00 74.75 181 ASN A C 1
ATOM 1446 O O . ASN A 1 181 ? -10.534 21.854 20.331 1.00 74.75 181 ASN A O 1
ATOM 1450 N N . VAL A 1 182 ? -10.914 20.632 22.173 1.00 74.88 182 VAL A N 1
ATOM 1451 C CA . VAL A 1 182 ? -9.619 19.929 22.165 1.00 74.88 182 VAL A CA 1
ATOM 1452 C C . VAL A 1 182 ? -9.747 18.531 21.575 1.00 74.88 182 VAL A C 1
ATOM 1454 O O . VAL A 1 182 ? -8.849 18.094 20.863 1.00 74.88 182 VAL A O 1
ATOM 1457 N N . CYS A 1 183 ? -10.856 17.839 21.844 1.00 66.12 183 CYS A N 1
ATOM 1458 C CA . CYS A 1 183 ? -11.059 16.465 21.385 1.00 66.12 183 CYS A CA 1
ATOM 1459 C C . CYS A 1 183 ? -12.031 16.350 20.200 1.00 66.12 183 CYS A C 1
ATOM 1461 O O . CYS A 1 183 ? -12.190 15.245 19.697 1.00 66.12 183 CYS A O 1
ATOM 1463 N N . ASP A 1 184 ? -12.653 17.453 19.757 1.00 73.81 184 ASP A N 1
ATOM 1464 C CA . ASP A 1 184 ? -13.677 17.494 18.695 1.00 73.81 184 ASP A CA 1
ATOM 1465 C C . ASP A 1 184 ? -14.857 16.531 18.949 1.00 73.81 184 ASP A C 1
ATOM 1467 O O . ASP A 1 184 ? -15.433 15.942 18.036 1.00 73.81 184 ASP A O 1
ATOM 1471 N N . ILE A 1 185 ? -15.216 16.336 20.228 1.00 75.06 185 ILE A N 1
ATOM 1472 C CA . ILE A 1 185 ? -16.304 15.441 20.647 1.00 75.06 185 ILE A CA 1
ATOM 1473 C C . ILE A 1 185 ? -17.415 16.250 21.310 1.00 75.06 185 ILE A C 1
ATOM 1475 O O . ILE A 1 185 ? -17.223 16.929 22.323 1.00 75.06 185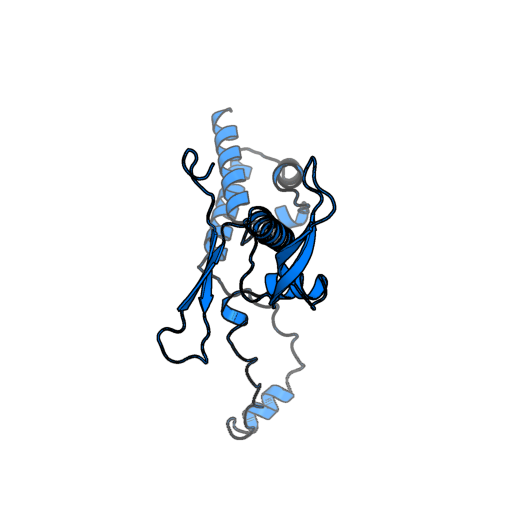 ILE A O 1
ATOM 1479 N N . SER A 1 186 ? -18.630 16.114 20.781 1.00 67.06 186 SER A N 1
ATOM 1480 C CA . SER A 1 186 ? -19.833 16.700 21.365 1.00 67.06 186 SER A CA 1
ATOM 1481 C C . SER A 1 186 ? -20.411 15.804 22.467 1.00 67.06 186 SER A C 1
ATOM 1483 O O . SER A 1 186 ? -21.373 15.077 22.234 1.00 67.06 186 SER A O 1
ATOM 1485 N N . VAL A 1 187 ? -19.848 15.864 23.676 1.00 71.56 187 VAL A N 1
ATOM 1486 C CA . VAL A 1 187 ? -20.434 15.196 24.856 1.00 71.56 187 VAL A CA 1
ATOM 1487 C C . VAL A 1 187 ? -21.546 16.069 25.448 1.00 71.56 187 VAL A C 1
ATOM 1489 O O . VAL A 1 187 ? -21.406 17.296 25.557 1.00 71.56 187 VAL A O 1
ATOM 1492 N N . THR A 1 188 ? -22.669 15.464 25.830 1.00 71.62 188 THR A N 1
ATOM 1493 C CA . THR A 1 188 ? -23.747 16.184 26.523 1.00 71.62 188 THR A CA 1
ATOM 1494 C C . THR A 1 188 ? -23.417 16.390 28.008 1.00 71.62 188 THR A C 1
ATOM 1496 O O . THR A 1 188 ? -22.653 15.643 28.614 1.00 71.62 188 THR A O 1
ATOM 1499 N N . ILE A 1 189 ? -23.989 17.431 28.625 1.00 63.47 189 ILE A N 1
ATOM 1500 C CA . ILE A 1 189 ? -23.773 17.719 30.061 1.00 63.47 189 ILE A CA 1
ATOM 1501 C C . ILE A 1 189 ? -24.330 16.577 30.924 1.00 63.47 189 ILE A C 1
ATOM 1503 O O . ILE A 1 189 ? -23.756 16.236 31.952 1.00 63.47 189 ILE A O 1
ATOM 1507 N N . GLU A 1 190 ? -25.414 15.950 30.472 1.00 65.44 190 GLU A N 1
ATOM 1508 C CA . GLU A 1 190 ? -26.050 14.819 31.148 1.00 65.44 190 GLU A CA 1
ATOM 1509 C C . GLU A 1 190 ? -25.181 13.557 31.105 1.00 65.44 190 GLU A C 1
ATOM 1511 O O . GLU A 1 190 ? -25.146 12.809 32.076 1.00 65.44 190 GLU A O 1
ATOM 1516 N N . GLU A 1 191 ? -24.435 13.331 30.022 1.00 64.88 191 GLU A N 1
ATOM 1517 C CA . GLU A 1 191 ? -23.461 12.236 29.934 1.00 64.88 191 GLU A CA 1
ATOM 1518 C C . GLU A 1 191 ? -22.247 12.477 30.831 1.00 64.88 191 GLU A C 1
ATOM 1520 O O . GLU A 1 191 ? -21.788 11.548 31.485 1.00 64.88 191 GLU A O 1
ATOM 1525 N N . LEU A 1 192 ? -21.775 13.723 30.938 1.00 65.25 192 LEU A N 1
ATOM 1526 C CA . LEU A 1 192 ? -20.696 14.096 31.863 1.00 65.25 192 LEU A CA 1
ATOM 1527 C C . LEU A 1 192 ? -21.126 13.995 33.337 1.00 65.25 192 LEU A C 1
ATOM 1529 O O . LEU A 1 192 ? -20.283 13.773 34.207 1.00 65.25 192 LEU A O 1
ATOM 1533 N N . ALA A 1 193 ? -22.426 14.129 33.620 1.00 62.47 193 ALA A N 1
ATOM 1534 C CA . ALA A 1 193 ? -23.007 13.994 34.954 1.00 62.47 193 ALA A CA 1
ATOM 1535 C C . ALA A 1 193 ? -23.226 12.529 35.384 1.00 62.47 193 ALA A C 1
ATOM 1537 O O . ALA A 1 193 ? -23.296 12.256 36.586 1.00 62.47 193 ALA A O 1
ATOM 1538 N N . LYS A 1 194 ? -23.228 11.562 34.459 1.00 72.38 194 LYS A N 1
ATOM 1539 C CA . LYS A 1 194 ? -23.353 10.129 34.784 1.00 72.38 194 LYS A CA 1
ATOM 1540 C C . LYS A 1 194 ? -22.065 9.545 35.374 1.00 72.38 194 LYS A C 1
ATOM 1542 O O . LYS A 1 194 ? -20.959 9.918 34.999 1.00 72.38 194 LYS A O 1
ATOM 1547 N N . GLU A 1 195 ? -22.224 8.618 36.319 1.00 64.25 195 GLU A N 1
ATOM 1548 C CA . GLU A 1 195 ? -21.116 7.903 36.978 1.00 64.25 195 GLU A CA 1
ATOM 1549 C C . GLU A 1 195 ? -20.300 7.049 36.005 1.00 64.25 195 GLU A C 1
ATOM 1551 O O . GLU A 1 195 ? -19.087 6.931 36.143 1.00 64.25 195 GLU A O 1
ATOM 1556 N N . THR A 1 196 ? -20.950 6.568 34.951 1.00 68.19 196 THR A N 1
ATOM 1557 C CA . THR A 1 196 ? -20.334 5.814 33.862 1.00 68.19 196 THR A CA 1
ATOM 1558 C C . THR A 1 196 ? -19.561 6.713 32.905 1.00 68.19 196 THR A C 1
ATOM 1560 O O . THR A 1 196 ? -20.024 7.805 32.565 1.00 68.19 196 THR A O 1
ATOM 1563 N N . VAL A 1 197 ? -18.436 6.217 32.389 1.00 71.38 197 VAL A N 1
ATOM 1564 C CA . VAL A 1 197 ? -17.659 6.928 31.367 1.00 71.38 197 VAL A CA 1
ATOM 1565 C C . VAL A 1 197 ? -18.476 7.051 30.076 1.00 71.38 197 VAL A C 1
ATOM 1567 O O . VAL A 1 197 ? -18.991 6.042 29.590 1.00 71.38 197 VAL A O 1
ATOM 1570 N N . PRO A 1 198 ? -18.591 8.252 29.482 1.00 73.94 198 PRO A N 1
ATOM 1571 C CA . PRO A 1 198 ? -19.180 8.404 28.159 1.00 73.94 198 PRO A CA 1
ATOM 1572 C C . PRO A 1 198 ? -18.453 7.530 27.118 1.00 73.94 198 PRO A C 1
ATOM 1574 O O . PRO A 1 198 ? -17.225 7.605 27.027 1.00 73.94 198 PRO A O 1
ATOM 1577 N N . PRO A 1 199 ? -19.172 6.754 26.282 1.00 68.38 199 PRO A N 1
ATOM 1578 C CA . PRO A 1 199 ? -18.564 5.805 25.341 1.00 68.38 199 PRO A CA 1
ATOM 1579 C C . PRO A 1 199 ? -17.707 6.488 24.266 1.00 68.38 199 PRO A C 1
ATOM 1581 O O . PRO A 1 199 ? -16.814 5.875 23.692 1.00 68.38 199 PRO A O 1
ATOM 1584 N N . ALA A 1 200 ? -17.942 7.779 24.018 1.00 71.88 200 ALA A N 1
ATOM 1585 C CA . ALA A 1 200 ? -17.164 8.576 23.077 1.00 71.88 200 ALA A CA 1
ATOM 1586 C C . ALA A 1 200 ? -15.751 8.933 23.587 1.00 71.88 200 ALA A C 1
ATOM 1588 O O . ALA A 1 200 ? -14.918 9.374 22.797 1.00 71.88 200 ALA A O 1
ATOM 1589 N N . LEU A 1 201 ? -15.468 8.781 24.888 1.00 75.81 201 LEU A N 1
ATOM 1590 C CA . LEU A 1 201 ? -14.191 9.178 25.482 1.00 75.81 201 LEU A CA 1
ATOM 1591 C C . LEU A 1 201 ? -13.200 8.010 25.514 1.00 75.81 201 LEU A C 1
ATOM 1593 O O . LEU A 1 201 ? -13.455 6.951 26.086 1.00 75.81 201 LEU A O 1
ATOM 1597 N N . THR A 1 202 ? -12.025 8.235 24.930 1.00 81.38 202 THR A N 1
ATOM 1598 C CA . THR A 1 202 ? -10.908 7.280 24.951 1.00 81.38 202 THR A CA 1
ATOM 1599 C C . THR A 1 202 ? -9.997 7.509 26.164 1.00 81.38 202 THR A C 1
ATOM 1601 O O . THR A 1 202 ? -9.898 8.625 26.676 1.00 81.38 202 THR A O 1
ATOM 1604 N N . VAL A 1 203 ? -9.266 6.472 26.599 1.00 79.69 203 VAL A N 1
ATOM 1605 C CA . VAL A 1 203 ? -8.332 6.535 27.749 1.00 79.69 203 VAL A CA 1
ATOM 1606 C C . VAL A 1 203 ? -7.293 7.654 27.595 1.00 79.69 203 VAL A C 1
ATOM 1608 O O . VAL A 1 203 ? -6.983 8.358 28.554 1.00 79.69 203 VAL A O 1
ATOM 1611 N N . HIS A 1 204 ? -6.782 7.868 26.379 1.00 80.94 204 HIS A N 1
ATOM 1612 C CA . HIS A 1 204 ? -5.812 8.929 26.097 1.00 80.94 204 HIS A CA 1
ATOM 1613 C C . HIS A 1 204 ? -6.379 10.327 26.390 1.00 80.94 204 HIS A C 1
ATOM 1615 O O . HIS A 1 204 ? -5.716 11.147 27.022 1.00 80.94 204 HIS A O 1
ATOM 1621 N N . MET A 1 205 ? -7.619 10.590 25.969 1.00 78.62 205 MET A N 1
ATOM 1622 C CA . MET A 1 205 ? -8.281 11.883 26.181 1.00 78.62 205 MET A CA 1
ATOM 1623 C C . MET A 1 205 ? -8.525 12.156 27.668 1.00 78.62 205 MET A C 1
ATOM 1625 O O . MET A 1 205 ? -8.358 13.286 28.124 1.00 78.62 205 MET A O 1
ATOM 1629 N N . LEU A 1 206 ? -8.871 11.118 28.436 1.00 82.19 206 LEU A N 1
ATOM 1630 C CA . LEU A 1 206 ? -9.029 11.218 29.887 1.00 82.19 206 LEU A CA 1
ATOM 1631 C C . LEU A 1 206 ? -7.695 11.562 30.569 1.00 82.19 206 LEU A C 1
ATOM 1633 O O . LEU A 1 206 ? -7.641 12.498 31.366 1.00 82.19 206 LEU A O 1
ATOM 1637 N N . LYS A 1 207 ? -6.601 10.883 30.202 1.00 84.62 207 LYS A N 1
ATOM 1638 C CA . LYS A 1 207 ? -5.263 11.156 30.756 1.00 84.62 207 LYS A CA 1
ATOM 1639 C C . LYS A 1 207 ? -4.781 12.577 30.449 1.00 84.62 207 LYS A C 1
ATOM 1641 O O . LYS A 1 207 ? -4.257 13.246 31.340 1.00 84.62 207 LYS A O 1
ATOM 1646 N N . GLU A 1 208 ? -5.003 13.074 29.231 1.00 84.62 208 GLU A N 1
ATOM 1647 C CA . GLU A 1 208 ? -4.646 14.454 28.874 1.00 84.62 208 GLU A CA 1
ATOM 1648 C C . GLU A 1 208 ? -5.467 15.481 29.671 1.00 84.62 208 GLU A C 1
ATOM 1650 O O . GLU A 1 208 ? -4.918 16.450 30.207 1.00 84.62 208 GLU A O 1
ATOM 1655 N N . PHE A 1 209 ? -6.777 15.251 29.807 1.00 83.19 209 PHE A N 1
ATOM 1656 C CA . PHE A 1 209 ? -7.644 16.125 30.593 1.00 83.19 209 PHE A CA 1
ATOM 1657 C C . PHE A 1 209 ? -7.229 16.152 32.068 1.00 83.19 209 PHE A C 1
ATOM 1659 O O . PHE A 1 209 ? -7.104 17.229 32.657 1.00 83.19 209 PHE A O 1
ATOM 1666 N N . ARG A 1 210 ? -6.928 14.984 32.648 1.00 82.69 210 ARG A N 1
ATOM 1667 C CA . ARG A 1 210 ? -6.410 14.855 34.014 1.00 82.69 210 ARG A CA 1
ATOM 1668 C C . ARG A 1 210 ? -5.120 15.646 34.214 1.00 82.69 210 ARG A C 1
ATOM 1670 O O . ARG A 1 210 ? -5.028 16.421 35.163 1.00 82.69 210 ARG A O 1
ATOM 1677 N N . GLN A 1 211 ? -4.150 15.501 33.312 1.00 85.50 211 GLN A N 1
ATOM 1678 C CA . GLN A 1 211 ? -2.873 16.211 33.403 1.00 85.50 211 GLN A CA 1
ATOM 1679 C C . GLN A 1 211 ? -3.068 17.735 33.391 1.00 85.50 211 GLN A C 1
ATOM 1681 O O . GLN A 1 211 ? -2.409 18.458 34.139 1.00 85.50 211 GLN A O 1
ATOM 1686 N N . ARG A 1 212 ? -4.007 18.242 32.583 1.00 80.44 212 ARG A N 1
ATOM 1687 C CA . ARG A 1 212 ? -4.338 19.675 32.567 1.00 80.44 212 ARG A CA 1
ATOM 1688 C C . ARG A 1 212 ? -5.049 20.133 33.836 1.00 80.44 212 ARG A C 1
ATOM 1690 O O . ARG A 1 212 ? -4.758 21.227 34.317 1.00 80.44 212 ARG A O 1
ATOM 1697 N N . LEU A 1 213 ? -5.937 19.314 34.403 1.00 81.62 213 LEU A N 1
ATOM 1698 C CA . LEU A 1 213 ? -6.549 19.609 35.701 1.00 81.62 213 LEU A CA 1
ATOM 1699 C C . LEU A 1 213 ? -5.487 19.684 36.805 1.00 81.62 213 LEU A C 1
ATOM 1701 O O . LEU A 1 213 ? -5.486 20.633 37.587 1.00 81.62 213 LEU A O 1
ATOM 1705 N N . GLU A 1 214 ? -4.525 18.763 36.824 1.00 82.69 214 GLU A N 1
ATOM 1706 C CA . GLU A 1 214 ? -3.407 18.789 37.775 1.00 82.69 214 GLU A CA 1
ATOM 1707 C C . GLU A 1 214 ? -2.520 20.033 37.602 1.00 82.69 214 GLU A C 1
ATOM 1709 O O . GLU A 1 214 ? -2.147 20.659 38.594 1.00 82.69 214 GLU A O 1
ATOM 1714 N N . GLN A 1 215 ? -2.246 20.456 36.363 1.00 79.81 215 GLN A N 1
ATOM 1715 C CA . GLN A 1 215 ? -1.544 21.717 36.092 1.00 79.81 215 GLN A CA 1
ATOM 1716 C C . GLN A 1 215 ? -2.342 22.934 36.571 1.00 79.81 215 GLN A C 1
ATOM 1718 O O . GLN A 1 215 ? -1.772 23.850 37.157 1.00 79.81 215 GLN A O 1
ATOM 1723 N N . SER A 1 216 ? -3.662 22.947 36.365 1.00 73.12 216 SER A N 1
ATOM 1724 C CA . SER A 1 216 ? -4.521 24.031 36.854 1.00 73.12 216 SER A CA 1
ATOM 1725 C C . SER A 1 216 ? -4.566 24.090 38.383 1.00 73.12 216 SER A C 1
ATOM 1727 O O . SER A 1 216 ? -4.578 25.181 38.939 1.00 73.12 216 SER A O 1
ATOM 1729 N N . ARG A 1 217 ? -4.477 22.934 39.057 1.00 73.69 217 ARG A N 1
ATOM 1730 C CA . ARG A 1 217 ? -4.349 22.834 40.515 1.00 73.69 217 ARG A CA 1
ATOM 1731 C C . ARG A 1 217 ? -3.013 23.375 41.027 1.00 73.69 217 ARG A C 1
ATOM 1733 O O . ARG A 1 217 ? -2.988 23.942 42.107 1.00 73.69 217 ARG A O 1
ATOM 1740 N N . MET A 1 218 ? -1.910 23.189 40.295 1.00 66.44 218 MET A N 1
ATOM 1741 C CA . MET A 1 218 ? -0.594 23.722 40.695 1.00 66.44 218 MET A CA 1
ATOM 1742 C C . MET A 1 218 ? -0.434 25.227 40.440 1.00 66.44 218 MET A C 1
ATOM 1744 O O . MET A 1 218 ? 0.453 25.843 41.0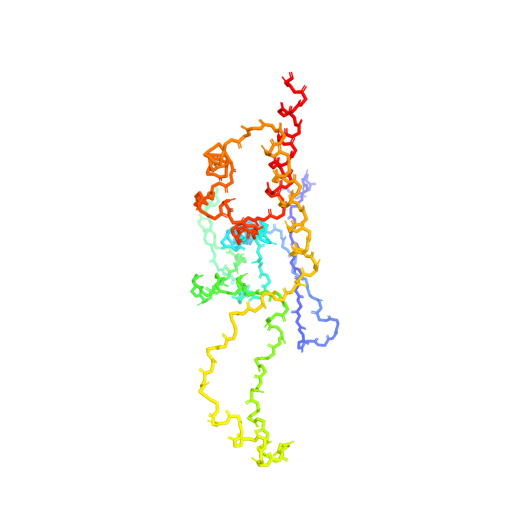23 1.00 66.44 218 MET A O 1
ATOM 1748 N N . ASN A 1 219 ? -1.256 25.803 39.560 1.00 60.78 219 ASN A N 1
ATOM 1749 C CA . ASN A 1 219 ? -1.238 27.230 39.226 1.00 60.78 219 ASN A CA 1
ATOM 1750 C C . ASN A 1 219 ? -2.234 28.068 40.059 1.00 60.78 219 ASN A C 1
ATOM 1752 O O . ASN A 1 219 ? -2.346 29.272 39.818 1.00 60.78 219 ASN A O 1
ATOM 1756 N N . LEU A 1 220 ? -2.958 27.437 40.992 1.00 54.06 220 LEU A N 1
ATOM 1757 C CA . LEU A 1 220 ? -3.832 28.048 42.003 1.00 54.06 220 LEU A CA 1
ATOM 1758 C C . LEU A 1 220 ? -3.092 28.150 43.342 1.00 54.06 220 LEU A C 1
ATOM 1760 O O . LEU A 1 220 ? -3.296 29.175 44.029 1.00 54.06 220 LEU A O 1
#

Foldseek 3Di:
DPDDDDQDKDKDWDADPPDPDPRIDIDIDRDPQQVVQVVVVVCVLQVLLADPVRNRRDDPPADKDKDWDWDWDDPVPDPIDTDIHIHIDHPDDSVVSNVRSPDDPVVVPDDPPPPPPPPPVVDDPVVVVVVVPDDPDPPDPPPPPCPPVQQVLQLVLLVLVVVLCVVLVPDLVNVQVCCCPPVVDRDDSVQNVDSHHDPPDGSVNSVVSSVVSVVSVVVD